Protein 2PTM (pdb70)

Secondary structure (DSSP, 8-state):
-HHHHHHHHHHHHHHHHHHHTT--HHHHHHHHHHHHHHHTT----SHHHHHHS-HHHHHHHHHHHTHHHHHH-GGGTT--HHHHHHHHHH-EEEEE-TT-EEE-TTS--SEEEEEEE--EEEE-TTS-EEEEE-TT-EES-HHHHHSS--SSEEEESS-EEEEEEEHHHHHHHHHH-HHHHHHHHHHHHT--

B-factor: mean 41.31, std 16.31, range [11.62, 99.94]

Foldseek 3Di:
DVQLVVLVVVVVVLVVVCVVVVPDPVVSVVVVVVSCVPAVRGHDPCVVVLVVDDPVVLLVVLCVVCVQLLVLACLNVPPDPVLVSLVSSQWDKDKDAAFDWPFDWPAQDFKKKRWQAFKKFWAAPVGDTPDMDGRNHIDPCLCLLVVGTHGTIITTHGITIIIIHTSVSVVVSCVVPVVSVVVVVVVSVVVD

Structure (mmCIF, N/CA/C/O backbone):
data_2PTM
#
_entry.id   2PTM
#
_cell.length_a   92.354
_cell.length_b   92.354
_cell.length_c   63.646
_cell.angle_alpha   90.00
_cell.angle_beta   90.00
_cell.angle_gamma   90.00
#
_symmetry.space_group_name_H-M   'P 4 21 2'
#
loop_
_entity.id
_entity.type
_entity.pdbx_description
1 polymer 'Hyperpolarization-activated (Ih) channel'
2 non-polymer 'COBALT HEXAMMINE(III)'
3 non-polymer "ADENOSINE-3',5'-CYCLIC-MONOPHOSPHATE"
4 water water
#
loop_
_atom_site.group_PDB
_atom_site.id
_atom_site.type_symbol
_atom_site.label_atom_id
_atom_site.label_alt_id
_atom_site.label_comp_id
_atom_site.label_asym_id
_atom_site.label_entity_id
_atom_site.label_seq_id
_atom_site.pdbx_PDB_ins_code
_atom_site.Cartn_x
_atom_site.Cartn_y
_atom_site.Cartn_z
_atom_site.occupancy
_atom_site.B_iso_or_equiv
_atom_site.auth_seq_id
_atom_site.auth_comp_id
_atom_site.auth_asym_id
_atom_site.auth_atom_id
_atom_site.pdbx_PDB_model_num
ATOM 1 N N . ASP A 1 4 ? 9.122 31.156 -16.241 1.00 66.85 471 ASP A N 1
ATOM 2 C CA . ASP A 1 4 ? 9.127 32.332 -17.106 1.00 68.21 471 ASP A CA 1
ATOM 3 C C . ASP A 1 4 ? 8.587 33.566 -16.388 1.00 66.19 471 ASP A C 1
ATOM 4 O O . ASP A 1 4 ? 9.143 34.656 -16.511 1.00 68.33 471 ASP A O 1
ATOM 6 N N . SER A 1 5 ? 7.495 33.395 -15.649 1.00 62.72 472 SER A N 1
AT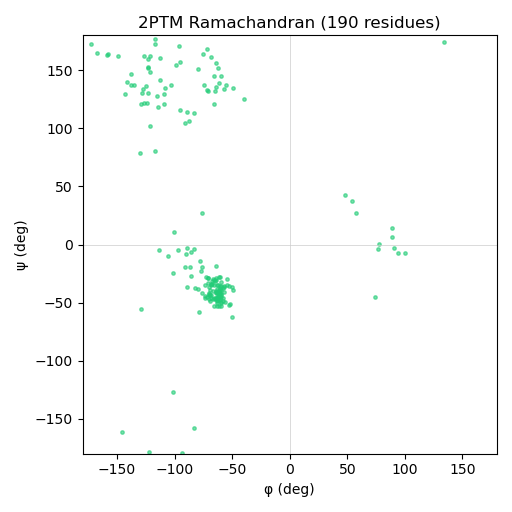OM 7 C CA . SER A 1 5 ? 6.935 34.484 -14.849 1.00 61.12 472 SER A CA 1
ATOM 8 C C . SER A 1 5 ? 7.861 34.837 -13.678 1.00 56.69 472 SER A C 1
ATOM 9 O O . SER A 1 5 ? 7.969 36.001 -13.275 1.00 52.92 472 SER A O 1
ATOM 11 N N . SER A 1 6 ? 8.525 33.822 -13.134 1.00 56.01 473 SER A N 1
ATOM 12 C CA . SER A 1 6 ? 9.475 34.025 -12.047 1.00 53.94 473 SER A CA 1
ATOM 13 C C . SER A 1 6 ? 10.737 34.721 -12.566 1.00 55.44 473 SER A C 1
ATOM 14 O O . SER A 1 6 ? 11.362 35.518 -11.859 1.00 54.90 473 SER A O 1
ATOM 17 N N . SER A 1 7 ? 11.098 34.423 -13.811 1.00 56.58 474 SER A N 1
ATOM 18 C CA . SER A 1 7 ? 12.264 35.029 -14.446 1.00 55.87 474 SER A CA 1
ATOM 19 C C . SER A 1 7 ? 12.038 36.507 -14.751 1.00 54.59 474 SER A C 1
ATOM 20 O O . SER A 1 7 ? 12.936 37.327 -14.561 1.00 50.53 474 SER A O 1
ATOM 23 N N . ARG A 1 8 ? 10.840 36.835 -15.234 1.00 55.58 475 ARG A N 1
ATOM 24 C CA . ARG A 1 8 ? 10.485 38.216 -15.543 1.00 56.29 475 ARG A CA 1
ATOM 25 C C . ARG A 1 8 ? 10.482 39.057 -14.272 1.00 59.25 475 ARG A C 1
ATOM 26 O O . ARG A 1 8 ? 10.925 40.203 -14.269 1.00 58.42 475 ARG A O 1
ATOM 28 N N . GLN A 1 9 ? 9.982 38.469 -13.191 1.00 61.70 476 GLN A N 1
ATOM 29 C CA . GLN A 1 9 ? 9.930 39.139 -11.903 1.00 62.53 476 GLN A CA 1
ATOM 30 C C . GLN A 1 9 ? 11.334 39.573 -11.487 1.00 60.09 476 GLN A C 1
ATOM 31 O O . GLN A 1 9 ? 11.524 40.677 -10.973 1.00 62.69 476 GLN A O 1
ATOM 37 N N . TYR A 1 10 ? 12.310 38.699 -11.729 1.00 52.95 477 TYR A N 1
ATOM 38 C CA . TYR A 1 10 ? 13.702 38.927 -11.315 1.00 48.55 477 TYR A CA 1
ATOM 39 C C . TYR A 1 10 ? 14.411 39.982 -12.161 1.00 48.17 477 TYR A C 1
ATOM 40 O O . TYR A 1 10 ? 15.130 40.829 -11.630 1.00 47.53 477 TYR A O 1
ATOM 49 N N . ARG A 1 11 ? 14.228 39.908 -13.478 1.00 47.94 478 ARG A N 1
ATOM 50 C CA . ARG A 1 11 ? 14.820 40.883 -14.383 1.00 51.23 478 ARG A CA 1
ATOM 51 C C . ARG A 1 11 ? 14.220 42.249 -14.085 1.00 56.28 478 ARG A C 1
ATOM 52 O O . ARG A 1 11 ? 14.921 43.262 -14.068 1.00 53.99 478 ARG A O 1
ATOM 54 N N . GLU A 1 12 ? 12.911 42.255 -13.855 1.00 62.48 479 GLU A N 1
ATOM 55 C CA . GLU A 1 12 ? 12.186 43.443 -13.429 1.00 67.79 479 GLU A CA 1
ATOM 56 C C . GLU A 1 12 ? 12.903 44.063 -12.237 1.00 65.27 479 GLU A C 1
ATOM 57 O O . GLU A 1 12 ? 13.384 45.195 -12.295 1.00 66.01 479 GLU A O 1
ATOM 63 N N . LYS A 1 13 ? 12.966 43.293 -11.158 1.00 61.09 480 LYS A N 1
ATOM 64 C CA . LYS A 1 13 ? 13.595 43.713 -9.912 1.00 58.39 480 LYS A CA 1
ATOM 65 C C . LYS A 1 13 ? 15.013 44.245 -10.109 1.00 55.19 480 LYS A C 1
ATOM 66 O O . LYS A 1 13 ? 15.347 45.332 -9.638 1.00 55.81 480 LYS A O 1
ATOM 72 N N . LEU A 1 14 ? 15.849 43.475 -10.795 1.00 50.67 481 LEU A N 1
ATOM 73 C CA . LEU A 1 14 ? 17.259 43.826 -10.924 1.00 51.84 481 LEU A CA 1
ATOM 74 C C . LEU A 1 14 ? 17.463 45.146 -11.659 1.00 51.97 481 LEU A C 1
ATOM 75 O O . LEU A 1 14 ? 18.380 45.900 -11.347 1.00 50.36 481 LEU A O 1
ATOM 80 N N . LYS A 1 15 ? 16.609 45.421 -12.639 1.00 52.65 482 LYS A N 1
ATOM 81 C CA . LYS A 1 15 ? 16.690 46.675 -13.381 1.00 51.78 482 LYS A CA 1
ATOM 82 C C . LYS A 1 15 ? 16.514 47.880 -12.454 1.00 50.59 482 LYS A C 1
ATOM 83 O O . LYS A 1 15 ? 17.310 48.816 -12.472 1.00 47.75 482 LYS A O 1
ATOM 85 N N . GLN A 1 16 ? 15.479 47.843 -11.627 1.00 51.38 483 GLN A N 1
ATOM 86 C CA . GLN A 1 16 ? 15.204 48.958 -10.738 1.00 55.81 483 GLN A CA 1
ATOM 87 C C . GLN A 1 16 ? 16.226 49.071 -9.608 1.00 50.71 483 GLN A C 1
ATOM 88 O O . GLN A 1 16 ? 16.481 50.164 -9.109 1.00 49.16 483 GLN A O 1
ATOM 94 N N . VAL A 1 17 ? 16.814 47.944 -9.211 1.00 48.84 484 VAL A N 1
ATOM 95 C CA . VAL A 1 17 ? 17.867 47.953 -8.197 1.00 46.03 484 VAL A CA 1
ATOM 96 C C . VAL A 1 17 ? 19.091 48.717 -8.694 1.00 46.34 484 VAL A C 1
ATOM 97 O O . VAL A 1 17 ? 19.645 49.549 -7.983 1.00 47.50 484 VAL A O 1
ATOM 101 N N . GLU A 1 18 ? 19.502 48.448 -9.926 1.00 43.09 485 GLU A N 1
ATOM 102 C CA . GLU A 1 18 ? 20.665 49.120 -10.486 1.00 47.86 485 GLU A CA 1
ATOM 103 C C . GLU A 1 18 ? 20.406 50.613 -10.665 1.00 49.29 485 GLU A C 1
ATOM 104 O O . GLU A 1 18 ? 21.324 51.421 -10.562 1.00 48.10 485 GLU A O 1
ATOM 110 N N . GLU A 1 19 ? 19.149 50.966 -10.921 1.00 50.94 486 GLU A N 1
ATOM 111 C CA . GLU A 1 19 ? 18.749 52.365 -11.050 1.00 52.77 486 GLU A CA 1
ATOM 112 C C . GLU A 1 19 ? 18.839 53.092 -9.718 1.00 54.84 486 GLU A C 1
ATOM 113 O O . GLU A 1 19 ? 19.303 54.232 -9.649 1.00 55.29 486 GLU A O 1
ATOM 119 N N . TYR A 1 20 ? 18.378 52.431 -8.662 1.00 51.15 487 TYR A N 1
ATOM 120 C CA . TYR A 1 20 ? 18.438 53.016 -7.330 1.00 50.79 487 TYR A CA 1
ATOM 121 C C . TYR A 1 20 ? 19.887 53.237 -6.910 1.00 49.98 487 TYR A C 1
ATOM 122 O O . TYR A 1 20 ? 20.244 54.311 -6.428 1.00 50.47 487 TYR A O 1
ATOM 131 N N . MET A 1 21 ? 20.716 52.215 -7.100 1.00 46.86 488 MET A N 1
ATOM 132 C CA . MET A 1 21 ? 22.125 52.294 -6.731 1.00 47.21 488 MET A CA 1
ATOM 133 C C . MET A 1 21 ? 22.850 53.405 -7.486 1.00 52.35 488 MET A C 1
ATOM 134 O O . MET A 1 21 ? 23.832 53.964 -6.992 1.00 52.71 488 MET A O 1
ATOM 139 N N . GLN A 1 22 ? 22.354 53.719 -8.681 1.00 54.45 489 GLN A N 1
ATOM 140 C CA . GLN A 1 22 ? 22.882 54.824 -9.474 1.00 59.40 489 GLN A CA 1
ATOM 141 C C . GLN A 1 22 ? 22.505 56.176 -8.874 1.00 61.63 489 GLN A C 1
ATOM 142 O O . GLN A 1 22 ? 23.348 57.061 -8.768 1.00 63.91 489 GLN A O 1
ATOM 148 N N . TYR A 1 23 ? 21.243 56.335 -8.484 1.00 61.38 490 TYR A N 1
ATOM 149 C CA . TYR A 1 23 ? 20.780 57.588 -7.886 1.00 62.34 490 TYR A CA 1
ATOM 150 C C . TYR A 1 23 ? 21.469 57.855 -6.553 1.00 60.24 490 TYR A C 1
ATOM 151 O O . TYR A 1 23 ? 21.686 59.004 -6.171 1.00 60.54 490 TYR A O 1
ATOM 153 N N . ARG A 1 24 ? 21.808 56.781 -5.849 1.00 54.48 491 ARG A N 1
ATOM 154 C CA . ARG A 1 24 ? 22.464 56.884 -4.555 1.00 56.13 491 ARG A CA 1
ATOM 155 C C . ARG A 1 24 ? 23.978 56.929 -4.694 1.00 56.12 491 ARG A C 1
ATOM 156 O O . ARG A 1 24 ? 24.697 57.062 -3.702 1.00 56.38 491 ARG A O 1
ATOM 164 N N . LYS A 1 25 ? 24.452 56.809 -5.929 1.00 55.62 492 LYS A N 1
ATOM 165 C CA . LYS A 1 25 ? 25.882 56.821 -6.218 1.00 55.33 492 LYS A CA 1
ATOM 166 C C . LYS A 1 25 ? 26.651 55.885 -5.291 1.00 52.03 492 LYS A C 1
ATOM 167 O O . LYS A 1 25 ? 27.722 56.230 -4.792 1.00 51.92 492 LYS A O 1
ATOM 173 N N . LEU A 1 26 ? 26.101 54.698 -5.063 1.00 50.60 493 LEU A N 1
ATOM 174 C CA . LEU A 1 26 ? 26.751 53.727 -4.200 1.00 50.97 493 LEU A CA 1
ATOM 175 C C . LEU A 1 26 ? 28.122 53.386 -4.765 1.00 52.55 493 LEU A C 1
ATOM 176 O O . LEU A 1 26 ? 28.305 53.356 -5.980 1.00 54.09 493 LEU A O 1
ATOM 181 N N . PRO A 1 27 ? 29.099 53.142 -3.884 1.00 51.53 494 PRO A N 1
ATOM 182 C CA . PRO A 1 27 ? 30.431 52.738 -4.343 1.00 51.19 494 PRO A CA 1
ATOM 183 C C . PRO A 1 27 ? 30.346 51.408 -5.086 1.00 52.89 494 PRO A C 1
ATOM 184 O O . PRO A 1 27 ? 29.451 50.618 -4.792 1.00 52.83 494 PRO A O 1
ATOM 188 N N . SER A 1 28 ? 31.252 51.163 -6.029 1.00 53.26 495 SER A N 1
ATOM 189 C CA . SER A 1 28 ? 31.189 49.938 -6.826 1.00 55.37 495 SER A CA 1
ATOM 190 C C . SER A 1 28 ? 31.236 48.669 -5.974 1.00 51.15 495 SER A C 1
ATOM 191 O O . SER A 1 28 ? 30.553 47.697 -6.276 1.00 50.96 495 SER A O 1
ATOM 194 N N . HIS A 1 29 ? 32.033 48.681 -4.910 1.00 48.56 496 HIS A N 1
ATOM 195 C CA . HIS A 1 29 ? 32.154 47.514 -4.039 1.00 49.46 496 HIS A CA 1
ATOM 196 C C . HIS A 1 29 ? 30.810 47.122 -3.432 1.00 46.27 496 HIS A C 1
ATOM 197 O O . HIS A 1 29 ? 30.516 45.941 -3.242 1.00 46.53 496 HIS A O 1
ATOM 204 N N . LEU A 1 30 ? 29.997 48.126 -3.128 1.00 43.38 497 LEU A N 1
ATOM 205 C CA . LEU A 1 30 ? 28.702 47.910 -2.494 1.00 41.01 497 LEU A CA 1
ATOM 206 C C . LEU A 1 30 ? 27.638 47.542 -3.522 1.00 39.28 497 LEU A C 1
ATOM 207 O O . LEU A 1 30 ? 26.764 46.723 -3.247 1.00 36.96 497 LEU A O 1
ATOM 212 N N . ARG A 1 31 ? 27.711 48.155 -4.703 1.00 36.68 498 ARG A N 1
ATOM 213 C CA . ARG A 1 31 ? 26.821 47.795 -5.796 1.00 34.90 498 ARG A CA 1
ATOM 214 C C . ARG A 1 31 ? 27.030 46.332 -6.120 1.00 33.64 498 ARG A C 1
ATOM 215 O O . ARG A 1 31 ? 26.077 45.586 -6.305 1.00 33.29 498 ARG A O 1
ATOM 223 N N . ASN A 1 32 ? 28.292 45.927 -6.189 1.00 32.53 499 ASN A N 1
ATOM 224 C CA . ASN A 1 32 ? 28.621 44.539 -6.488 1.00 35.36 499 ASN A CA 1
ATOM 225 C C . ASN A 1 32 ? 28.186 43.574 -5.395 1.00 31.77 499 ASN A C 1
ATOM 226 O O . ASN A 1 32 ? 27.782 42.453 -5.686 1.00 29.59 499 ASN A O 1
ATOM 231 N N . LYS A 1 33 ? 28.253 44.016 -4.141 1.00 32.57 500 LYS A N 1
ATOM 232 C CA . LYS A 1 33 ? 27.789 43.192 -3.028 1.00 30.04 500 LYS A CA 1
ATOM 233 C C . LYS A 1 33 ? 26.296 42.917 -3.166 1.00 29.75 500 LYS A C 1
ATOM 234 O O . LYS A 1 33 ? 25.830 41.786 -2.981 1.00 27.50 500 LYS A O 1
ATOM 240 N N . ILE A 1 34 ? 25.553 43.962 -3.503 1.00 26.79 501 ILE A N 1
ATOM 241 C CA . ILE A 1 34 ? 24.108 43.857 -3.665 1.00 25.68 501 ILE A CA 1
ATOM 242 C C . ILE A 1 34 ? 23.731 42.976 -4.855 1.00 25.03 501 ILE A C 1
ATOM 243 O O . ILE A 1 34 ? 22.887 42.095 -4.732 1.00 27.63 501 ILE A O 1
ATOM 248 N N . LEU A 1 35 ? 24.367 43.194 -6.001 1.00 24.26 502 LEU A N 1
ATOM 249 C CA . LEU A 1 35 ? 24.094 42.351 -7.173 1.00 23.06 502 LEU A CA 1
ATOM 250 C C . LEU A 1 35 ? 24.450 40.889 -6.906 1.00 24.49 502 LEU A C 1
ATOM 251 O O . LEU A 1 35 ? 23.699 39.989 -7.280 1.00 23.62 502 LEU A O 1
ATOM 256 N N . ASP A 1 36 ? 25.589 40.650 -6.255 1.00 24.37 503 ASP A N 1
ATOM 257 C CA . ASP A 1 36 ? 25.977 39.285 -5.868 1.00 25.54 503 ASP A CA 1
ATOM 258 C C . ASP A 1 36 ? 24.948 38.637 -4.942 1.00 23.83 503 ASP A C 1
ATOM 259 O O . ASP A 1 36 ? 24.681 37.423 -5.016 1.00 23.09 503 ASP A O 1
ATOM 264 N N . TYR A 1 37 ? 24.402 39.435 -4.034 1.00 20.64 504 TYR A N 1
ATOM 265 C CA . TYR A 1 37 ? 23.368 38.936 -3.124 1.00 19.41 504 TYR A CA 1
ATOM 266 C C . TYR A 1 37 ? 22.113 38.502 -3.892 1.00 22.00 504 TYR A C 1
ATOM 267 O O . TYR A 1 37 ? 21.594 37.407 -3.672 1.00 22.36 504 TYR A O 1
ATOM 276 N N . TYR A 1 38 ? 21.625 39.344 -4.799 1.00 23.64 505 TYR A N 1
ATOM 277 C CA . TYR A 1 38 ? 20.418 38.983 -5.549 1.00 24.52 505 TYR A CA 1
ATOM 278 C C . TYR A 1 38 ? 20.655 37.737 -6.378 1.00 23.72 505 TYR A C 1
ATOM 279 O O . TYR A 1 38 ? 19.792 36.868 -6.463 1.00 25.41 505 TYR A O 1
ATOM 288 N N . GLU A 1 39 ? 21.825 37.655 -7.001 1.00 23.77 506 GLU A N 1
ATOM 289 C CA . GLU A 1 39 ? 22.139 36.500 -7.826 1.00 20.92 506 GLU A CA 1
ATOM 290 C C . GLU A 1 39 ? 22.205 35.249 -6.963 1.00 23.97 506 GLU A C 1
ATOM 291 O O . GLU A 1 39 ? 21.653 34.208 -7.318 1.00 28.38 506 GLU A O 1
ATOM 297 N N . TYR A 1 40 ? 22.885 35.349 -5.826 1.00 24.79 507 TYR A N 1
ATOM 298 C CA . TYR A 1 40 ? 23.064 34.187 -4.953 1.00 24.70 507 TYR A CA 1
ATOM 299 C C . TYR A 1 40 ? 21.742 33.711 -4.374 1.00 25.57 507 TYR A C 1
ATOM 300 O O . TYR A 1 40 ? 21.448 32.509 -4.351 1.00 25.63 507 TYR A O 1
ATOM 309 N N . ARG A 1 41 ? 20.950 34.654 -3.884 1.00 23.20 508 ARG A N 1
ATOM 310 C CA . ARG A 1 41 ? 19.715 34.286 -3.207 1.00 24.62 508 ARG A CA 1
ATOM 311 C C . ARG A 1 41 ? 18.645 33.811 -4.172 1.00 27.86 508 ARG A C 1
ATOM 312 O O . ARG A 1 41 ? 18.005 32.788 -3.931 1.00 30.51 508 ARG A O 1
ATOM 320 N N . TYR A 1 42 ? 18.451 34.549 -5.262 1.00 24.73 509 TYR A N 1
ATOM 321 C CA . TYR A 1 42 ? 17.294 34.312 -6.129 1.00 33.57 509 TYR A CA 1
ATOM 322 C C . TYR A 1 42 ? 17.625 33.520 -7.391 1.00 39.05 509 TYR A C 1
ATOM 323 O O . TYR A 1 42 ? 16.751 32.864 -7.964 1.00 43.03 509 TYR A O 1
ATOM 332 N N . ARG A 1 43 ? 18.884 33.573 -7.815 1.00 38.20 510 ARG A N 1
ATOM 333 C CA . ARG A 1 43 ? 19.346 32.783 -8.957 1.00 42.03 510 ARG A CA 1
ATOM 334 C C . ARG A 1 43 ? 18.505 33.012 -10.210 1.00 39.79 510 ARG A C 1
ATOM 335 O O . ARG A 1 43 ? 18.243 32.076 -10.975 1.00 38.06 510 ARG A O 1
ATOM 343 N N . GLY A 1 44 ? 18.075 34.253 -10.413 1.00 37.15 511 GLY A N 1
ATOM 344 C CA . GLY A 1 44 ? 17.411 34.636 -11.647 1.00 38.37 511 GLY A CA 1
ATOM 345 C C . GLY A 1 44 ? 15.908 34.446 -11.648 1.00 41.57 511 GLY A C 1
ATOM 346 O O . GLY A 1 44 ? 15.250 34.636 -12.669 1.00 43.82 511 GLY A O 1
ATOM 347 N N . LYS A 1 45 ? 15.354 34.077 -10.502 1.00 42.62 512 LYS A N 1
ATOM 348 C CA . LYS A 1 45 ? 13.924 33.828 -10.412 1.00 46.92 512 LYS A CA 1
ATOM 349 C C . LYS A 1 45 ? 13.377 34.291 -9.075 1.00 50.67 512 LYS A C 1
ATOM 350 O O . LYS A 1 45 ? 13.915 33.952 -8.023 1.00 49.74 512 LYS A O 1
ATOM 356 N N . MET A 1 46 ? 12.311 35.079 -9.122 1.00 53.77 513 MET A N 1
ATOM 357 C CA . MET A 1 46 ? 11.644 35.508 -7.906 1.00 57.54 513 MET A CA 1
ATOM 358 C C . MET A 1 46 ? 10.186 35.085 -7.897 1.00 63.82 513 MET A C 1
ATOM 359 O O . MET A 1 46 ? 9.341 35.693 -8.554 1.00 64.41 513 MET A O 1
ATOM 364 N N . PHE A 1 47 ? 9.908 34.022 -7.155 1.00 67.92 514 PHE A N 1
ATOM 365 C CA . PHE A 1 47 ? 8.545 33.638 -6.852 1.00 72.39 514 PHE A CA 1
ATOM 366 C C . PHE A 1 47 ? 8.145 34.501 -5.661 1.00 81.10 514 PHE A C 1
ATOM 367 O O . PHE A 1 47 ? 8.748 35.551 -5.432 1.00 83.39 514 PHE A O 1
ATOM 375 N N . ASP A 1 48 ? 7.143 34.080 -4.899 1.00 87.44 515 ASP A N 1
ATOM 376 C CA . ASP A 1 48 ? 6.750 34.847 -3.717 1.00 92.14 515 ASP A CA 1
ATOM 377 C C . ASP A 1 48 ? 6.672 33.970 -2.471 1.00 90.39 515 ASP A C 1
ATOM 378 O O . ASP A 1 48 ? 7.315 34.255 -1.457 1.00 90.78 515 ASP A O 1
ATOM 383 N N . GLU A 1 49 ? 5.879 32.905 -2.567 1.00 87.02 516 GLU A N 1
ATOM 384 C CA . GLU A 1 49 ? 5.628 31.986 -1.457 1.00 82.35 516 GLU A CA 1
ATOM 385 C C . GLU A 1 49 ? 4.706 32.589 -0.398 1.00 75.70 516 GLU A C 1
ATOM 386 O O . GLU A 1 49 ? 3.785 31.925 0.075 1.00 73.03 516 GLU A O 1
ATOM 392 N N . ARG A 1 50 ? 4.956 33.843 -0.028 1.00 71.56 517 ARG A N 1
ATOM 393 C CA . ARG A 1 50 ? 4.109 34.537 0.939 1.00 66.53 517 ARG A CA 1
ATOM 394 C C . ARG A 1 50 ? 2.673 34.657 0.431 1.00 61.71 517 ARG A C 1
ATOM 395 O O . ARG A 1 50 ? 1.726 34.507 1.195 1.00 62.34 517 ARG A O 1
ATOM 397 N N . HIS A 1 51 ? 2.517 34.922 -0.862 1.00 59.08 518 HIS A N 1
ATOM 398 C CA . HIS A 1 51 ? 1.193 35.043 -1.459 1.00 58.64 518 HIS A CA 1
ATOM 399 C C . HIS A 1 51 ? 0.508 33.684 -1.496 1.00 57.37 518 HIS A C 1
ATOM 400 O O . HIS A 1 51 ? -0.650 33.543 -1.096 1.00 59.49 518 HIS A O 1
ATOM 402 N N . ILE A 1 52 ? 1.240 32.686 -1.979 1.00 52.90 519 ILE A N 1
ATOM 403 C CA . ILE A 1 52 ? 0.734 31.325 -2.069 1.00 50.15 519 ILE A CA 1
ATOM 404 C C . ILE A 1 52 ? 0.352 30.790 -0.691 1.00 46.33 519 ILE A C 1
ATOM 405 O O . ILE A 1 52 ? -0.765 30.322 -0.488 1.00 42.41 519 ILE A O 1
ATOM 410 N N . PHE A 1 53 ? 1.274 30.864 0.261 1.00 45.77 520 PHE A N 1
ATOM 411 C CA . PHE A 1 53 ? 0.962 30.433 1.622 1.00 47.34 520 PHE A CA 1
ATOM 412 C C . PHE A 1 53 ? -0.357 31.039 2.128 1.00 43.29 520 PHE A C 1
ATOM 413 O O . PHE A 1 53 ? -1.142 30.361 2.780 1.00 44.08 520 PHE A O 1
ATOM 421 N N . ARG A 1 54 ? -0.611 32.302 1.808 1.00 44.00 521 ARG A N 1
ATOM 422 C CA . ARG A 1 54 ? -1.806 32.980 2.320 1.00 47.66 521 ARG A CA 1
ATOM 423 C C . ARG A 1 54 ? -3.095 32.569 1.603 1.00 44.06 521 ARG A C 1
ATOM 424 O O . ARG A 1 54 ? -4.187 32.763 2.130 1.00 42.47 521 ARG A O 1
ATOM 432 N N . GLU A 1 55 ? -2.961 31.998 0.407 1.00 44.18 522 GLU A N 1
ATOM 433 C CA . GLU A 1 55 ? -4.109 31.549 -0.392 1.00 47.05 522 GLU A CA 1
ATOM 434 C C . GLU A 1 55 ? -4.568 30.134 -0.029 1.00 44.85 522 GLU A C 1
ATOM 435 O O . GLU A 1 55 ? -5.600 29.648 -0.529 1.00 45.03 522 GLU A O 1
ATOM 441 N N . VAL A 1 56 ? -3.800 29.471 0.832 1.00 39.03 523 VAL A N 1
ATOM 442 C CA . VAL A 1 56 ? -4.029 28.061 1.112 1.00 33.44 523 VAL A CA 1
ATOM 443 C C . VAL A 1 56 ? -4.401 27.817 2.574 1.00 28.45 523 VAL A C 1
ATOM 444 O O . VAL A 1 56 ? -4.441 28.739 3.388 1.00 28.48 523 VAL A O 1
ATOM 448 N N . SER A 1 57 ? -4.686 26.565 2.893 1.00 24.79 524 SER A N 1
ATOM 449 C CA . SER A 1 57 ? -5.089 26.190 4.237 1.00 25.74 524 SER A CA 1
ATOM 450 C C . SER A 1 57 ? -3.883 26.176 5.156 1.00 25.88 524 SER A C 1
ATOM 451 O O . SER A 1 57 ? -2.735 26.135 4.691 1.00 24.79 524 SER A O 1
ATOM 454 N N . GLU A 1 58 ? -4.142 26.171 6.460 1.00 23.12 525 GLU A N 1
ATOM 455 C CA . GLU A 1 58 ? -3.075 26.028 7.442 1.00 22.89 525 GLU A CA 1
ATOM 456 C C . GLU A 1 58 ? -2.359 24.694 7.247 1.00 23.11 525 GLU A C 1
ATOM 457 O O . GLU A 1 58 ? -1.145 24.613 7.413 1.00 25.02 525 GLU A O 1
ATOM 463 N N . SER A 1 59 ? -3.104 23.655 6.876 1.00 21.92 526 SER A N 1
ATOM 464 C CA . SER A 1 59 ? -2.506 22.341 6.606 1.00 24.69 526 SER A CA 1
ATOM 465 C C . SER A 1 59 ? -1.518 22.358 5.438 1.00 26.19 526 SER A C 1
ATOM 466 O O . SER A 1 59 ? -0.414 21.796 5.523 1.00 25.67 526 SER A O 1
ATOM 469 N N . ILE A 1 60 ? -1.912 22.986 4.336 1.00 24.24 527 ILE A N 1
ATOM 470 C CA . ILE A 1 60 ? -0.990 23.118 3.213 1.00 25.07 527 ILE A CA 1
ATOM 471 C C . ILE A 1 60 ? 0.250 23.907 3.645 1.00 27.34 527 ILE A C 1
ATOM 472 O O . ILE A 1 60 ? 1.379 23.537 3.308 1.00 28.84 527 ILE A O 1
ATOM 477 N N . ARG A 1 61 ? 0.052 24.974 4.417 1.00 25.99 528 ARG A N 1
ATOM 478 C CA . ARG A 1 61 ? 1.191 25.769 4.890 1.00 27.43 528 ARG A CA 1
ATOM 479 C C . ARG A 1 61 ? 2.143 24.942 5.740 1.00 30.22 528 ARG A C 1
ATOM 480 O O . ARG A 1 61 ? 3.360 25.102 5.654 1.00 29.85 528 ARG A O 1
ATOM 488 N N . GLN A 1 62 ? 1.592 24.067 6.575 1.00 29.38 529 GLN A N 1
ATOM 489 C CA . GLN A 1 62 ? 2.433 23.216 7.416 1.00 29.79 529 GLN A CA 1
ATOM 490 C C . GLN A 1 62 ? 3.153 22.186 6.564 1.00 30.96 529 GLN A C 1
ATOM 491 O O . GLN A 1 62 ? 4.345 21.932 6.757 1.00 33.88 529 GLN A O 1
ATOM 497 N N . ASP A 1 63 ? 2.427 21.592 5.621 1.00 29.68 530 ASP A N 1
ATOM 498 C CA . ASP A 1 63 ? 3.017 20.592 4.734 1.00 33.07 530 ASP A CA 1
ATOM 499 C C . ASP A 1 63 ? 4.152 21.194 3.920 1.00 35.26 530 ASP A C 1
ATOM 500 O O . ASP A 1 63 ? 5.223 20.597 3.787 1.00 37.85 530 ASP A O 1
ATOM 505 N N . VAL A 1 64 ? 3.926 22.383 3.378 1.00 32.58 531 VAL A N 1
ATOM 506 C CA . VAL A 1 64 ? 4.954 23.017 2.561 1.00 35.79 531 VAL A CA 1
ATOM 507 C C . VAL A 1 64 ? 6.152 23.445 3.407 1.00 36.27 531 VAL A C 1
ATOM 508 O O . VAL A 1 64 ? 7.298 23.224 3.022 1.00 38.41 531 VAL A O 1
ATOM 512 N N . ALA A 1 65 ? 5.901 24.035 4.572 1.00 34.02 532 ALA A N 1
ATOM 513 C CA . ALA A 1 65 ? 7.015 24.454 5.422 1.00 33.16 532 ALA A CA 1
ATOM 514 C C . ALA A 1 65 ? 7.822 23.243 5.901 1.00 35.53 532 ALA A C 1
ATOM 515 O O . ALA A 1 65 ? 9.057 23.278 5.947 1.00 37.36 532 ALA A O 1
ATOM 517 N N . ASN A 1 66 ? 7.125 22.168 6.253 1.00 34.26 533 ASN A N 1
ATOM 518 C CA . ASN A 1 66 ? 7.802 20.950 6.680 1.00 34.94 533 ASN A CA 1
ATOM 519 C C . ASN A 1 66 ? 8.678 20.383 5.577 1.00 34.87 533 ASN A C 1
ATOM 520 O O . ASN A 1 66 ? 9.788 19.920 5.838 1.00 35.94 533 ASN A O 1
ATOM 525 N N . TYR A 1 67 ? 8.184 20.411 4.343 1.00 34.29 534 TYR A N 1
ATOM 526 C CA . TYR A 1 67 ? 8.982 19.872 3.240 1.00 37.79 534 TYR A CA 1
ATOM 527 C C . TYR A 1 67 ? 10.197 20.741 2.924 1.00 42.38 534 TYR A C 1
ATOM 528 O O . TYR A 1 67 ? 11.313 20.236 2.751 1.00 42.91 534 TYR A O 1
ATOM 537 N N . ASN A 1 68 ? 9.984 22.047 2.834 1.00 44.85 535 ASN A N 1
ATOM 538 C CA . ASN A 1 68 ? 11.077 22.956 2.520 1.00 47.31 535 ASN A CA 1
ATOM 539 C C . ASN A 1 68 ? 12.153 22.969 3.604 1.00 46.89 535 ASN A C 1
ATOM 540 O O . ASN A 1 68 ? 13.328 23.210 3.319 1.00 46.17 535 ASN A O 1
ATOM 545 N N . CYS A 1 69 ? 11.748 22.692 4.842 1.00 46.34 536 CYS A N 1
ATOM 546 C CA . CYS A 1 69 ? 12.679 22.688 5.973 1.00 46.90 536 CYS A CA 1
ATOM 547 C C . CYS A 1 69 ? 13.135 21.283 6.388 1.00 43.38 536 CYS A C 1
ATOM 548 O O . CYS A 1 69 ? 13.761 21.119 7.429 1.00 41.78 536 CYS A O 1
ATOM 551 N N . ARG A 1 70 ? 12.825 20.277 5.575 1.00 45.46 537 ARG A N 1
ATOM 552 C CA . ARG A 1 70 ? 13.137 18.886 5.907 1.00 47.50 537 ARG A CA 1
ATOM 553 C C . ARG A 1 70 ? 14.627 18.647 6.200 1.00 45.92 537 ARG A C 1
ATOM 554 O O . ARG A 1 70 ? 14.973 18.044 7.221 1.00 44.73 537 ARG A O 1
ATOM 562 N N . ASP A 1 71 ? 15.500 19.123 5.312 1.00 43.64 538 ASP A N 1
ATOM 563 C CA . ASP A 1 71 ? 16.944 18.965 5.486 1.00 43.04 538 ASP A CA 1
ATOM 564 C C . ASP A 1 71 ? 17.452 19.692 6.729 1.00 39.97 538 ASP A C 1
ATOM 565 O O . ASP A 1 71 ? 18.303 19.174 7.453 1.00 41.27 538 ASP A O 1
ATOM 567 N N . LEU A 1 72 ? 16.948 20.899 6.970 1.00 38.05 539 LEU A N 1
ATOM 568 C CA . LEU A 1 72 ? 17.361 21.640 8.160 1.00 33.99 539 LEU A CA 1
ATOM 569 C C . LEU A 1 72 ? 16.968 20.862 9.401 1.00 33.22 539 LEU A C 1
ATOM 570 O O . LEU A 1 72 ? 17.786 20.675 10.300 1.00 35.25 539 LEU A O 1
ATOM 575 N N . VAL A 1 73 ? 15.719 20.399 9.445 1.00 29.85 540 VAL A N 1
ATOM 576 C CA . VAL A 1 73 ? 15.230 19.688 10.619 1.00 30.42 540 VAL A CA 1
ATOM 577 C C . VAL A 1 73 ? 16.059 18.435 10.884 1.00 33.88 540 VAL A C 1
ATOM 578 O O . VAL A 1 73 ? 16.409 18.156 12.024 1.00 35.87 540 VAL A O 1
ATOM 582 N N . ALA A 1 74 ? 16.390 17.703 9.822 1.00 38.02 541 ALA A N 1
ATOM 583 C CA . ALA A 1 74 ? 17.213 16.503 9.940 1.00 39.01 541 ALA A CA 1
ATOM 584 C C . ALA A 1 74 ? 18.621 16.815 10.445 1.00 38.06 541 ALA A C 1
ATOM 585 O O . ALA A 1 74 ? 19.237 15.987 11.113 1.00 40.93 541 ALA A O 1
ATOM 587 N N . SER A 1 75 ? 19.124 18.007 10.128 1.00 33.29 542 SER A N 1
ATOM 588 C CA . SER A 1 75 ? 20.498 18.386 10.476 1.00 33.78 542 SER A CA 1
ATOM 589 C C . SER A 1 75 ? 20.642 18.980 11.874 1.00 34.45 542 SER A C 1
ATOM 590 O O . SER A 1 75 ? 21.749 19.026 12.422 1.00 31.93 542 SER A O 1
ATOM 593 N N . VAL A 1 76 ? 19.534 19.449 12.444 1.00 36.49 543 VAL A N 1
ATOM 594 C CA . VAL A 1 76 ? 19.556 20.035 13.779 1.00 37.70 543 VAL A CA 1
ATOM 595 C C . VAL A 1 76 ? 19.288 18.996 14.873 1.00 38.87 543 VAL A C 1
ATOM 596 O O . VAL A 1 76 ? 18.148 18.573 15.073 1.00 37.47 543 VAL A O 1
ATOM 600 N N . PRO A 1 77 ? 20.344 18.591 15.596 1.00 39.24 544 PRO A N 1
ATOM 601 C CA . PRO A 1 77 ? 20.192 17.591 16.659 1.00 44.69 544 PRO A CA 1
ATOM 602 C C . PRO A 1 77 ? 19.128 18.013 17.667 1.00 47.75 544 PRO A C 1
ATOM 603 O O . PRO A 1 77 ? 18.476 17.155 18.250 1.00 47.63 544 PRO A O 1
ATOM 607 N N . PHE A 1 78 ? 18.953 19.323 17.839 1.00 51.36 545 PHE A N 1
ATOM 608 C CA . PHE A 1 78 ? 17.942 19.882 18.732 1.00 55.69 545 PHE A CA 1
ATOM 609 C C . PHE A 1 78 ? 16.556 19.278 18.479 1.00 59.29 545 PHE A C 1
ATOM 610 O O . PHE A 1 78 ? 15.789 19.051 19.418 1.00 63.04 545 PHE A O 1
ATOM 618 N N . PHE A 1 79 ? 16.248 19.001 17.213 1.00 55.02 546 PHE A N 1
ATOM 619 C CA . PHE A 1 79 ? 14.926 18.496 16.836 1.00 52.65 546 PHE A CA 1
ATOM 620 C C . PHE A 1 79 ? 14.766 16.988 17.000 1.00 57.16 546 PHE A C 1
ATOM 621 O O . PHE A 1 79 ? 13.677 16.456 16.781 1.00 60.26 546 PHE A O 1
ATOM 629 N N . VAL A 1 80 ? 15.843 16.302 17.373 1.00 59.16 547 VAL A N 1
ATOM 630 C CA . VAL A 1 80 ? 15.806 14.850 17.522 1.00 60.67 547 VAL A CA 1
ATOM 631 C C . VAL A 1 80 ? 14.893 14.430 18.670 1.00 60.94 547 VAL A C 1
ATOM 632 O O . VAL A 1 80 ? 15.103 14.823 19.818 1.00 58.81 547 VAL A O 1
ATOM 634 N N . GLY A 1 81 ? 13.876 13.635 18.349 1.00 62.72 548 GLY A N 1
ATOM 635 C CA . GLY A 1 81 ? 12.945 13.137 19.345 1.00 62.78 548 GLY A CA 1
ATOM 636 C C . GLY A 1 81 ? 11.913 14.159 19.785 1.00 61.09 548 GLY A C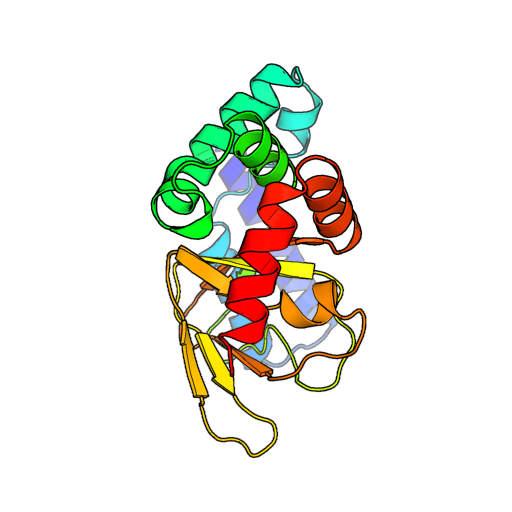 1
ATOM 637 O O . GLY A 1 81 ? 11.073 13.871 20.639 1.00 61.67 548 GLY A O 1
ATOM 638 N N . ALA A 1 82 ? 11.979 15.355 19.203 1.00 56.10 549 ALA A N 1
ATOM 639 C CA . ALA A 1 82 ? 11.047 16.426 19.532 1.00 51.03 549 ALA A CA 1
ATOM 640 C C . ALA A 1 82 ? 9.625 16.051 19.139 1.00 51.64 549 ALA A C 1
ATOM 641 O O . ALA A 1 82 ? 9.414 15.217 18.260 1.00 51.70 549 ALA A O 1
ATOM 643 N N . ASP A 1 83 ? 8.653 16.678 19.792 1.00 50.75 550 ASP A N 1
ATOM 644 C CA . ASP A 1 83 ? 7.244 16.489 19.455 1.00 48.77 550 ASP A CA 1
ATOM 645 C C . ASP A 1 83 ? 6.999 17.019 18.044 1.00 47.84 550 ASP A C 1
ATOM 646 O O . ASP A 1 83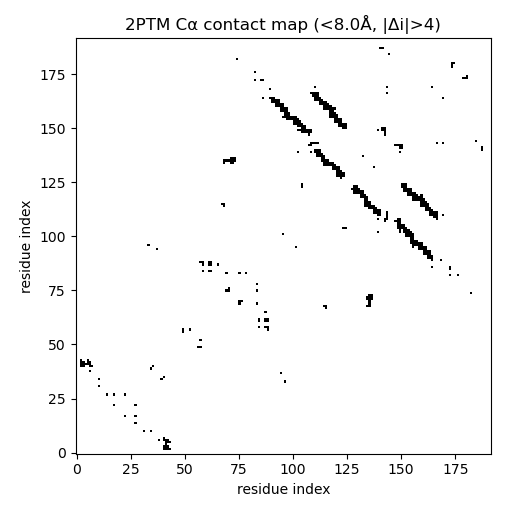 ? 7.439 18.122 17.716 1.00 46.66 550 ASP A O 1
ATOM 651 N N . SER A 1 84 ? 6.319 16.228 17.211 1.00 47.54 551 SER A N 1
ATOM 652 C CA . SER A 1 84 ? 5.993 16.624 15.835 1.00 47.26 551 SER A CA 1
ATOM 653 C C . SER A 1 84 ? 5.297 17.980 15.764 1.00 42.96 551 SER A C 1
ATOM 654 O O . SER A 1 84 ? 5.511 18.751 14.821 1.00 41.44 551 SER A O 1
ATOM 657 N N . ASN A 1 85 ? 4.460 18.262 16.758 1.00 39.02 552 ASN A N 1
ATOM 658 C CA . ASN A 1 85 ? 3.753 19.537 16.825 1.00 37.33 552 ASN A CA 1
ATOM 659 C C . ASN A 1 85 ? 4.706 20.693 17.103 1.00 36.51 552 ASN A C 1
ATOM 660 O O . ASN A 1 85 ? 4.487 21.807 16.624 1.00 34.66 552 ASN A O 1
ATOM 665 N N . PHE A 1 86 ? 5.747 20.431 17.895 1.00 37.33 553 PHE A N 1
ATOM 666 C CA . PHE A 1 86 ? 6.809 21.419 18.124 1.00 37.40 553 PHE A CA 1
ATOM 667 C C . PHE A 1 86 ? 7.538 21.744 16.824 1.00 37.68 553 PHE A C 1
ATOM 668 O O . PHE A 1 86 ? 7.666 22.913 16.452 1.00 37.98 553 PHE A O 1
ATOM 676 N N . VAL A 1 87 ? 8.014 20.713 16.132 1.00 37.13 554 VAL A N 1
ATOM 677 C CA . VAL A 1 87 ? 8.725 20.927 14.876 1.00 36.42 554 VAL A CA 1
ATOM 678 C C . VAL A 1 87 ? 7.837 21.684 13.874 1.00 33.97 554 VAL A C 1
ATOM 679 O O . VAL A 1 87 ? 8.273 22.641 13.239 1.00 32.32 554 VAL A O 1
ATOM 683 N N . THR A 1 88 ? 6.583 21.268 13.745 1.00 31.48 555 THR A N 1
ATOM 684 C CA . THR A 1 88 ? 5.686 21.946 12.816 1.00 31.55 555 THR A CA 1
ATOM 685 C C . THR A 1 88 ? 5.500 23.430 13.161 1.00 32.10 555 THR A C 1
ATOM 686 O O . THR A 1 88 ? 5.526 24.298 12.281 1.00 32.95 555 THR A O 1
ATOM 690 N N . ARG A 1 89 ? 5.329 23.723 14.443 1.00 30.42 556 ARG A N 1
ATOM 691 C CA . ARG A 1 89 ? 5.146 25.102 14.880 1.00 34.09 556 ARG A CA 1
ATOM 692 C C . ARG A 1 89 ? 6.356 25.965 14.520 1.00 32.16 556 ARG A C 1
ATOM 693 O O . ARG A 1 89 ? 6.213 27.063 13.982 1.00 32.01 556 ARG A O 1
ATOM 701 N N . VAL A 1 90 ? 7.548 25.462 14.815 1.00 29.92 557 VAL A N 1
ATOM 702 C CA . VAL A 1 90 ? 8.772 26.201 14.534 1.00 30.24 557 VAL A CA 1
ATOM 703 C C . VAL A 1 90 ? 8.940 26.474 13.047 1.00 31.56 557 VAL A C 1
ATOM 704 O O . VAL A 1 90 ? 9.115 27.625 12.647 1.00 30.78 557 VAL A O 1
ATOM 708 N N . VAL A 1 91 ? 8.867 25.427 12.227 1.00 33.13 558 VAL A N 1
ATOM 709 C CA . VAL A 1 91 ? 9.139 25.594 10.802 1.00 33.14 558 VAL A CA 1
ATOM 710 C C . VAL A 1 91 ? 8.161 26.559 10.139 1.00 31.55 558 VAL A C 1
ATOM 711 O O . VAL A 1 91 ? 8.511 27.206 9.163 1.00 31.78 558 VAL A O 1
ATOM 715 N N . THR A 1 92 ? 6.946 26.665 10.667 1.00 32.57 559 THR A N 1
ATOM 716 C CA . THR A 1 92 ? 5.965 27.578 10.085 1.00 31.62 559 THR A CA 1
ATOM 717 C C . THR A 1 92 ? 6.245 29.027 10.486 1.00 32.32 559 THR A C 1
ATOM 718 O O . THR A 1 92 ? 5.696 29.958 9.899 1.00 35.33 559 THR A O 1
ATOM 722 N N . LEU A 1 93 ? 7.094 29.220 11.489 1.00 29.45 560 LEU A N 1
ATOM 723 C CA . LEU A 1 93 ? 7.424 30.567 11.951 1.00 30.73 560 LEU A CA 1
ATOM 724 C C . LEU A 1 93 ? 8.814 31.043 11.537 1.00 29.62 560 LEU A C 1
ATOM 725 O O . LEU A 1 93 ? 9.143 32.212 11.721 1.00 32.35 560 LEU A O 1
ATOM 730 N N . LEU A 1 94 ? 9.630 30.145 10.995 1.00 26.25 561 LEU A N 1
ATOM 731 C CA . LEU A 1 94 ? 10.987 30.513 10.581 1.00 24.76 561 LEU A CA 1
ATOM 732 C C . LEU A 1 94 ? 10.982 31.505 9.412 1.00 25.67 561 LEU A C 1
ATOM 733 O O . LEU A 1 94 ? 10.112 31.444 8.551 1.00 27.41 561 LEU A O 1
ATOM 738 N N . GLU A 1 95 ? 11.949 32.420 9.387 1.00 24.47 562 GLU A N 1
ATOM 739 C CA . GLU A 1 95 ? 12.112 33.342 8.262 1.00 26.58 562 GLU A CA 1
ATOM 740 C C . GLU A 1 95 ? 13.439 33.085 7.560 1.00 24.45 562 GLU A C 1
ATOM 741 O O . GLU A 1 95 ? 14.483 33.058 8.197 1.00 23.70 562 GLU A O 1
ATOM 747 N N . PHE A 1 96 ? 13.401 32.900 6.247 1.00 22.42 563 PHE A N 1
ATOM 748 C CA . PHE A 1 96 ? 14.627 32.647 5.484 1.00 22.92 563 PHE A CA 1
ATOM 749 C C . PHE A 1 96 ? 15.475 33.912 5.388 1.00 21.48 563 PHE A C 1
ATOM 750 O O . PHE A 1 96 ? 14.962 34.992 5.093 1.00 22.34 563 PHE A O 1
ATOM 758 N N . GLU A 1 97 ? 16.769 33.788 5.648 1.00 20.23 564 GLU A N 1
ATOM 759 C CA . GLU A 1 97 ? 17.677 34.930 5.546 1.00 21.35 564 GLU A CA 1
ATOM 760 C C . GLU A 1 97 ? 18.946 34.447 4.884 1.00 20.45 564 GLU A C 1
ATOM 761 O O . GLU A 1 97 ? 19.340 33.299 5.071 1.00 22.80 564 GLU A O 1
ATOM 767 N N . VAL A 1 98 ? 19.581 35.315 4.108 1.00 17.45 565 VAL A N 1
ATOM 768 C CA . VAL A 1 98 ? 20.868 34.985 3.509 1.00 17.39 565 VAL A CA 1
ATOM 769 C C . VAL A 1 98 ? 21.845 36.069 3.909 1.00 19.93 565 VAL A C 1
ATOM 770 O O . VAL A 1 98 ? 21.490 37.255 3.890 1.00 19.95 565 VAL A O 1
ATOM 774 N N . PHE A 1 99 ? 23.060 35.660 4.287 1.00 18.67 566 PHE A N 1
ATOM 775 C CA . PHE A 1 99 ? 24.154 36.581 4.572 1.00 18.48 566 PHE A CA 1
ATOM 776 C C . PHE A 1 99 ? 25.394 36.209 3.741 1.00 19.01 566 PHE A C 1
ATOM 777 O O . PHE A 1 99 ? 25.508 35.088 3.227 1.00 20.83 566 PHE A O 1
ATOM 785 N N . GLN A 1 100 ? 26.313 37.163 3.624 1.00 18.69 567 GLN A N 1
ATOM 786 C CA . GLN A 1 100 ? 27.488 37.047 2.766 1.00 18.54 567 GLN A CA 1
ATOM 787 C C . GLN A 1 100 ? 28.770 36.968 3.582 1.00 22.06 567 GLN A C 1
ATOM 788 O O . GLN A 1 100 ? 28.786 37.349 4.747 1.00 22.39 567 GLN A O 1
ATOM 794 N N . PRO A 1 101 ? 29.855 36.468 2.969 1.00 23.75 568 PRO A N 1
ATOM 795 C CA . PRO A 1 101 ? 31.144 36.359 3.657 1.00 22.89 568 PRO A CA 1
ATOM 796 C C . PRO A 1 101 ? 31.537 37.665 4.349 1.00 25.54 568 PRO A C 1
ATOM 797 O O . PRO A 1 101 ? 31.391 38.740 3.754 1.00 23.28 568 PRO A O 1
ATOM 801 N N . ALA A 1 102 ? 31.998 37.548 5.596 1.00 21.71 569 ALA A N 1
ATOM 802 C CA . ALA A 1 102 ? 32.421 38.674 6.430 1.00 22.47 569 ALA A CA 1
ATOM 803 C C . ALA A 1 102 ? 31.277 39.514 7.041 1.00 23.43 569 ALA A C 1
ATOM 804 O O . ALA A 1 102 ? 31.533 40.432 7.819 1.00 25.70 569 ALA A O 1
ATOM 806 N N . ASP A 1 103 ? 30.024 39.206 6.706 1.00 21.98 570 ASP A N 1
ATOM 807 C CA . ASP A 1 103 ? 28.891 39.876 7.353 1.00 20.78 570 ASP A CA 1
ATOM 808 C C . ASP A 1 103 ? 28.843 39.545 8.842 1.00 22.86 570 ASP A C 1
ATOM 809 O O . ASP A 1 103 ? 28.979 38.385 9.230 1.00 23.65 570 ASP A O 1
ATOM 814 N N . TYR A 1 104 ? 28.622 40.558 9.671 1.00 22.95 571 TYR A N 1
ATOM 815 C CA . TYR A 1 104 ? 28.305 40.319 11.076 1.00 23.05 571 TYR A CA 1
ATOM 816 C C . TYR A 1 104 ? 26.801 40.136 11.250 1.00 23.91 571 TYR A C 1
ATOM 817 O O . TYR A 1 104 ? 26.038 41.090 11.157 1.00 24.28 571 TYR A O 1
ATOM 826 N N . VAL A 1 105 ? 26.375 38.901 11.482 1.00 20.30 572 VAL A N 1
ATOM 827 C CA . VAL A 1 105 ? 24.967 38.622 11.737 1.00 19.46 572 VAL A CA 1
ATOM 828 C C . VAL A 1 105 ? 24.584 39.171 13.105 1.00 20.81 572 VAL A C 1
ATOM 829 O O . VAL A 1 105 ? 23.481 39.681 13.296 1.00 23.91 572 VAL A O 1
ATOM 833 N N . ILE A 1 106 ? 25.516 39.070 14.044 1.00 18.20 573 ILE A N 1
ATOM 834 C CA . ILE A 1 106 ? 25.295 39.494 15.428 1.00 19.66 573 ILE A CA 1
ATOM 835 C C . ILE A 1 106 ? 26.513 40.231 15.936 1.00 23.79 573 ILE A C 1
ATOM 836 O O . ILE A 1 106 ? 27.639 39.806 15.688 1.00 24.63 573 ILE A O 1
ATOM 841 N N . GLN A 1 107 ? 26.276 41.340 16.642 1.00 24.05 574 GLN A N 1
ATOM 842 C CA . GLN A 1 107 ? 27.328 42.103 17.301 1.00 28.46 574 GLN A CA 1
ATOM 843 C C . GLN A 1 107 ? 27.234 41.947 18.818 1.00 28.51 574 GLN A C 1
ATOM 844 O O . GLN A 1 107 ? 26.171 42.142 19.403 1.00 29.78 574 GLN A O 1
ATOM 850 N N . GLU A 1 108 ? 28.352 41.604 19.448 1.00 27.88 575 GLU A N 1
ATOM 851 C CA . GLU A 1 108 ? 28.413 41.493 20.900 1.00 29.25 575 GLU A CA 1
ATOM 852 C C . GLU A 1 108 ? 27.958 42.789 21.553 1.00 34.00 575 GLU A C 1
ATOM 853 O O . GLU A 1 108 ? 28.315 43.873 21.097 1.00 34.58 575 GLU A O 1
ATOM 859 N N . GLY A 1 109 ? 27.161 42.675 22.613 1.00 34.92 576 GLY A N 1
ATOM 860 C CA . GLY A 1 109 ? 26.797 43.830 23.417 1.00 37.63 576 GLY A CA 1
ATOM 861 C C . GLY A 1 109 ? 25.533 44.563 23.004 1.00 37.46 576 GLY A C 1
ATOM 862 O O . GLY A 1 109 ? 25.123 45.514 23.664 1.00 38.21 576 GLY A O 1
ATOM 863 N N . THR A 1 110 ? 24.909 44.131 21.916 1.00 35.53 577 THR A N 1
ATOM 864 C CA . THR A 1 110 ? 23.674 44.757 21.456 1.00 34.65 577 THR A CA 1
ATOM 865 C C . THR A 1 110 ? 22.478 43.966 21.977 1.00 34.05 577 THR A C 1
ATOM 866 O O . THR A 1 110 ? 22.644 42.874 22.529 1.00 35.78 577 THR A O 1
ATOM 870 N N . PHE A 1 111 ? 21.277 44.506 21.799 1.00 33.70 578 PHE A N 1
ATOM 871 C CA . PHE A 1 111 ? 20.053 43.755 22.074 1.00 35.85 578 PHE A CA 1
ATOM 872 C C . PHE A 1 111 ? 19.758 42.829 20.901 1.00 38.11 578 PHE A C 1
ATOM 873 O O . PHE A 1 111 ? 20.102 43.139 19.760 1.00 40.56 578 PHE A O 1
ATOM 881 N N . GLY A 1 112 ? 19.104 41.705 21.173 1.00 35.28 579 GLY A N 1
ATOM 882 C CA . GLY A 1 112 ? 18.776 40.753 20.124 1.00 33.54 579 GLY A CA 1
ATOM 883 C C . GLY A 1 112 ? 17.283 40.670 19.879 1.00 32.19 579 GLY A C 1
ATOM 884 O O . GLY A 1 112 ? 16.487 40.729 20.815 1.00 33.91 579 GLY A O 1
ATOM 885 N N . ASP A 1 113 ? 16.897 40.543 18.617 1.00 30.45 580 ASP A N 1
ATOM 886 C CA . ASP A 1 113 ? 15.480 40.466 18.268 1.00 33.23 580 ASP A CA 1
ATOM 887 C C . ASP A 1 113 ? 15.076 39.101 17.707 1.00 28.89 580 ASP A C 1
ATOM 888 O O . ASP A 1 113 ? 13.902 38.854 17.455 1.00 29.23 580 ASP A O 1
ATOM 893 N N . ARG A 1 114 ? 16.049 38.216 17.515 1.00 24.90 581 ARG A N 1
ATOM 894 C CA . ARG A 1 114 ? 15.769 36.907 16.935 1.00 21.04 581 ARG A CA 1
ATOM 895 C C . ARG A 1 114 ? 16.972 35.972 17.095 1.00 24.12 581 ARG A C 1
ATOM 896 O O . ARG A 1 114 ? 18.077 36.424 17.395 1.00 24.58 581 ARG A O 1
ATOM 904 N N . MET A 1 115 ? 16.747 34.673 16.902 1.00 22.64 582 MET A N 1
ATOM 905 C CA . MET A 1 115 ? 17.836 33.697 16.867 1.00 19.98 582 MET A CA 1
ATOM 906 C C . MET A 1 115 ? 17.869 33.068 15.482 1.00 20.19 582 MET A C 1
ATOM 907 O O . MET A 1 115 ? 16.967 33.308 14.673 1.00 20.54 582 MET A O 1
ATOM 912 N N . PHE A 1 116 ? 18.902 32.267 15.219 1.00 17.74 583 PHE A N 1
ATOM 913 C CA . PHE A 1 116 ? 19.170 31.763 13.869 1.00 17.34 583 PHE A CA 1
ATOM 914 C C . PHE A 1 116 ? 19.500 30.280 13.848 1.00 17.95 583 PHE A C 1
ATOM 915 O O . PHE A 1 116 ? 20.269 29.799 14.686 1.00 22.00 583 PHE A O 1
ATOM 923 N N . PHE A 1 117 ? 18.942 29.569 12.874 1.00 16.94 584 PHE A N 1
ATOM 924 C CA . PHE A 1 117 ? 19.319 28.184 12.595 1.00 18.59 584 PHE A CA 1
ATOM 925 C C . PHE A 1 117 ? 20.107 28.183 11.301 1.00 19.09 584 PHE A C 1
ATOM 926 O O . PHE A 1 117 ? 19.696 28.827 10.334 1.00 18.72 584 PHE A O 1
ATOM 934 N N . ILE A 1 118 ? 21.228 27.462 11.270 1.00 17.61 585 ILE A N 1
ATOM 935 C CA . ILE A 1 118 ? 22.063 27.429 10.074 1.00 15.57 585 ILE A CA 1
ATOM 936 C C . ILE A 1 118 ? 21.631 26.299 9.145 1.00 19.42 585 ILE A C 1
ATOM 937 O O . ILE A 1 118 ? 21.738 25.120 9.493 1.00 19.15 585 ILE A O 1
ATOM 942 N N . GLN A 1 119 ? 21.127 26.652 7.968 1.00 18.81 586 GLN A N 1
ATOM 943 C CA . GLN A 1 119 ? 20.841 25.631 6.974 1.00 22.05 586 GLN A CA 1
ATOM 944 C C . GLN A 1 119 ? 22.157 25.264 6.334 1.00 24.08 586 GLN A C 1
ATOM 945 O O . GLN A 1 119 ? 22.586 24.106 6.370 1.00 26.10 586 GLN A O 1
ATOM 951 N N . GLN A 1 120 ? 22.816 26.264 5.761 1.00 21.52 587 GLN A N 1
ATOM 952 C CA . GLN A 1 120 ? 24.134 26.035 5.188 1.00 24.71 587 GLN A CA 1
ATOM 953 C C . GLN A 1 120 ? 25.066 27.202 5.431 1.00 22.76 587 GLN A C 1
ATOM 954 O O . GLN A 1 120 ? 24.654 28.352 5.358 1.0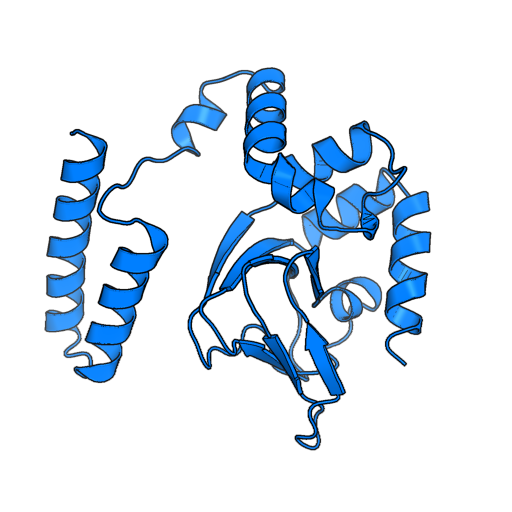0 23.87 587 GLN A O 1
ATOM 960 N N . GLY A 1 121 ? 26.322 26.897 5.739 1.00 20.14 588 GLY A N 1
ATOM 961 C CA . GLY A 1 121 ? 27.315 27.934 5.888 1.00 20.82 588 GLY A CA 1
ATOM 962 C C . GLY A 1 121 ? 28.156 27.728 7.132 1.00 20.99 588 GLY A C 1
ATOM 963 O O . GLY A 1 121 ? 27.898 26.841 7.946 1.00 22.99 588 GLY A O 1
ATOM 964 N N . ILE A 1 122 ? 29.165 28.568 7.273 1.00 19.83 589 ILE A N 1
ATOM 965 C CA . ILE A 1 122 ? 30.057 28.514 8.427 1.00 21.24 589 ILE A CA 1
ATOM 966 C C . ILE A 1 122 ? 30.144 29.906 9.030 1.00 20.34 589 ILE A C 1
ATOM 967 O O . ILE A 1 122 ? 30.357 30.879 8.310 1.00 23.29 589 ILE A O 1
ATOM 972 N N . VAL A 1 123 ? 29.958 30.004 10.344 1.00 18.68 590 VAL A N 1
ATOM 973 C CA . VAL A 1 123 ? 30.125 31.270 11.048 1.00 17.45 590 VAL A CA 1
ATOM 974 C C . VAL A 1 123 ? 31.160 31.123 12.159 1.00 20.41 590 VAL A C 1
ATOM 975 O O . VAL A 1 123 ? 31.379 30.020 12.669 1.00 21.47 590 VAL A O 1
ATOM 979 N N . ASP A 1 124 ? 31.814 32.232 12.501 1.00 20.30 591 ASP A N 1
ATOM 980 C CA . ASP A 1 124 ? 32.745 32.277 13.624 1.00 20.66 591 ASP A CA 1
ATOM 981 C C . ASP A 1 124 ? 32.074 32.956 14.803 1.00 19.91 591 ASP A C 1
ATOM 982 O O . ASP A 1 124 ? 31.389 33.964 14.626 1.00 20.53 591 ASP A O 1
ATOM 987 N N . ILE A 1 125 ? 32.267 32.399 15.999 1.00 20.23 592 ILE A N 1
ATOM 988 C CA . ILE A 1 125 ? 31.815 33.025 17.236 1.00 21.22 592 ILE A CA 1
ATOM 989 C C . ILE A 1 125 ? 32.996 33.804 17.818 1.00 23.48 592 ILE A C 1
ATOM 990 O O . ILE A 1 125 ? 34.005 33.213 18.186 1.00 23.77 592 ILE A O 1
ATOM 995 N N . ILE A 1 126 ? 32.874 35.126 17.891 1.00 24.47 593 ILE A N 1
ATOM 996 C CA . ILE A 1 126 ? 33.996 35.984 18.260 1.00 25.68 593 ILE A CA 1
ATOM 997 C C . ILE A 1 126 ? 33.744 36.684 19.592 1.00 28.16 593 ILE A C 1
ATOM 998 O O . ILE A 1 126 ? 32.798 37.459 19.719 1.00 28.95 593 ILE A O 1
ATOM 1003 N N . MET A 1 127 ? 34.587 36.412 20.582 1.00 30.27 594 MET A N 1
ATOM 1004 C CA . MET A 1 127 ? 34.422 37.005 21.905 1.00 35.33 594 MET A CA 1
ATOM 1005 C C . MET A 1 127 ? 34.765 38.489 21.885 1.00 42.82 594 MET A C 1
ATOM 1006 O O . MET A 1 127 ? 35.341 38.986 20.918 1.00 46.46 594 MET A O 1
ATOM 1011 N N . SER A 1 128 ? 34.417 39.190 22.961 1.00 48.03 595 SER A N 1
ATOM 1012 C CA . SER A 1 128 ? 34.600 40.634 23.027 1.00 53.18 595 SER A CA 1
ATOM 1013 C C . SER A 1 128 ? 36.072 41.030 22.960 1.00 55.02 595 SER A C 1
ATOM 1014 O O . SER A 1 128 ? 36.402 42.181 22.675 1.00 55.61 595 SER A O 1
ATOM 1017 N N . ASP A 1 129 ? 36.952 40.074 23.230 1.00 54.41 596 ASP A N 1
ATOM 1018 C CA . ASP A 1 129 ? 38.384 40.329 23.181 1.00 56.85 596 ASP A CA 1
ATOM 1019 C C . ASP A 1 129 ? 38.938 40.052 21.784 1.00 54.37 596 ASP A C 1
ATOM 1020 O O . ASP A 1 129 ? 40.093 40.337 21.497 1.00 53.91 596 ASP A O 1
ATOM 1025 N N . GLY A 1 130 ? 38.104 39.489 20.919 1.00 52.27 597 GLY A N 1
ATOM 1026 C CA . GLY A 1 130 ? 38.501 39.206 19.551 1.00 46.83 597 GLY A CA 1
ATOM 1027 C C . GLY A 1 130 ? 38.892 37.762 19.286 1.00 42.86 597 GLY A C 1
ATOM 1028 O O . GLY A 1 130 ? 39.133 37.389 18.141 1.00 43.41 597 GLY A O 1
ATOM 1029 N N . VAL A 1 131 ? 38.972 36.945 20.334 1.00 40.75 598 VAL A N 1
ATOM 1030 C CA . VAL A 1 131 ? 39.287 35.531 20.156 1.00 42.47 598 VAL A CA 1
ATOM 1031 C C . VAL A 1 131 ? 38.087 34.786 19.588 1.00 37.63 598 VAL A C 1
ATOM 1032 O O . VAL A 1 131 ? 36.951 35.006 20.006 1.00 37.93 598 VAL A O 1
ATOM 1036 N N . ILE A 1 132 ? 38.350 33.903 18.634 1.00 33.27 599 ILE A N 1
ATOM 1037 C CA . ILE A 1 132 ? 37.303 33.069 18.070 1.00 32.68 599 ILE A CA 1
ATOM 1038 C C . ILE A 1 132 ? 37.100 31.875 18.989 1.00 34.10 599 ILE A C 1
ATOM 1039 O O . ILE A 1 132 ? 37.999 31.047 19.151 1.00 35.18 599 ILE A O 1
ATOM 1044 N N . ALA A 1 133 ? 35.937 31.812 19.628 1.00 31.50 600 ALA A N 1
ATOM 1045 C CA . ALA A 1 133 ? 35.651 30.728 20.563 1.00 32.85 600 ALA A CA 1
ATOM 1046 C C . ALA A 1 133 ? 35.481 29.428 19.794 1.00 31.64 600 ALA A C 1
ATOM 1047 O O . ALA A 1 133 ? 35.972 28.381 20.194 1.00 32.91 600 ALA A O 1
ATOM 1049 N N . THR A 1 134 ? 34.781 29.509 18.674 1.00 27.01 601 THR A N 1
ATOM 1050 C CA . THR A 1 134 ? 34.479 28.329 17.891 1.00 27.25 601 THR A CA 1
ATOM 1051 C C . THR A 1 134 ? 33.828 28.764 16.591 1.00 25.11 601 THR A C 1
ATOM 1052 O O . THR A 1 134 ? 33.534 29.948 16.402 1.00 23.80 601 THR A O 1
ATOM 1056 N N . SER A 1 135 ? 33.626 27.805 15.693 1.00 22.57 602 SER A N 1
ATOM 1057 C CA . SER A 1 135 ? 32.879 28.050 14.467 1.00 22.73 602 SER A CA 1
ATOM 1058 C C . SER A 1 135 ? 31.699 27.101 14.441 1.00 23.59 602 SER A C 1
ATOM 1059 O O . SER A 1 135 ? 31.784 25.994 14.975 1.00 26.16 602 SER A O 1
ATOM 1062 N N . LEU A 1 136 ? 30.598 27.540 13.835 1.00 20.71 603 LEU A N 1
ATOM 1063 C CA . LEU A 1 136 ? 29.381 26.743 13.765 1.00 20.50 603 LEU A CA 1
ATOM 1064 C C . LEU A 1 136 ? 28.991 26.564 12.310 1.00 21.86 603 LEU A C 1
ATOM 1065 O O . LEU A 1 136 ? 29.318 27.404 11.469 1.00 19.89 603 LEU A 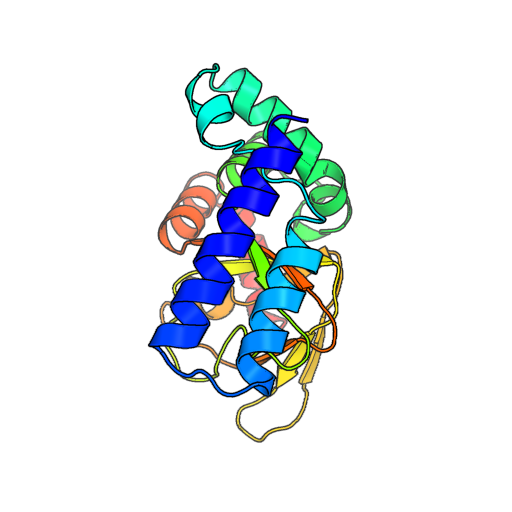O 1
ATOM 1070 N N . SER A 1 137 ? 28.310 25.465 11.998 1.00 20.78 604 SER A N 1
ATOM 1071 C CA . SER A 1 137 ? 27.904 25.236 10.609 1.00 18.97 604 SER A CA 1
ATOM 1072 C C . SER A 1 137 ? 26.572 24.524 10.499 1.00 20.33 604 SER A C 1
ATOM 1073 O O . SER A 1 137 ? 25.797 24.506 11.452 1.00 22.41 604 SER A O 1
ATOM 1076 N N . ASP A 1 138 ? 26.323 23.938 9.325 1.00 22.04 605 ASP A N 1
ATOM 1077 C CA . ASP A 1 138 ? 25.037 23.320 8.999 1.00 21.17 605 ASP A CA 1
ATOM 1078 C C . ASP A 1 138 ? 24.448 22.554 10.173 1.00 24.75 605 ASP A C 1
ATOM 1079 O O . ASP A 1 138 ? 25.092 21.641 10.713 1.00 23.39 605 ASP A O 1
ATOM 1084 N N . GLY A 1 139 ? 23.215 22.891 10.542 1.00 23.55 606 GLY A N 1
ATOM 1085 C CA . GLY A 1 139 ? 22.509 22.150 11.573 1.00 24.54 606 GLY A CA 1
ATOM 1086 C C . GLY A 1 139 ? 22.658 22.735 12.959 1.00 25.54 606 GLY A C 1
ATOM 1087 O O . GLY A 1 139 ? 22.010 22.287 13.903 1.00 28.58 606 GLY A O 1
ATOM 1088 N N . SER A 1 140 ? 23.516 23.736 13.098 1.00 23.30 607 SER A N 1
ATOM 1089 C CA . SER A 1 140 ? 23.682 24.369 14.397 1.00 22.56 607 SER A CA 1
ATOM 1090 C C . SER A 1 140 ? 22.769 25.591 14.491 1.00 22.01 607 SER A C 1
ATOM 1091 O O . SER A 1 140 ? 22.018 25.897 13.562 1.00 22.78 607 SER A O 1
ATOM 1094 N N . TYR A 1 141 ? 22.815 26.279 15.619 1.00 18.20 608 TYR A N 1
ATOM 1095 C CA . TYR A 1 141 ? 22.018 27.483 15.775 1.00 20.04 608 TYR A CA 1
ATOM 1096 C C . TYR A 1 141 ? 22.753 28.439 16.696 1.00 19.83 608 TYR A C 1
ATOM 1097 O O . TYR A 1 141 ? 23.670 28.030 17.407 1.00 22.59 608 TYR A O 1
ATOM 1106 N N . PHE A 1 142 ? 22.371 29.708 16.663 1.00 17.02 609 PHE A N 1
ATOM 1107 C CA . PHE A 1 142 ? 23.030 30.693 17.505 1.00 18.05 609 PHE A CA 1
ATOM 1108 C C . PHE A 1 142 ? 22.116 31.889 17.703 1.00 18.06 609 PHE A C 1
ATOM 1109 O O . PHE A 1 142 ? 21.147 32.055 16.966 1.00 20.17 609 PHE A O 1
ATOM 1117 N N . GLY A 1 143 ? 22.437 32.717 18.695 1.00 16.41 610 GLY A N 1
ATOM 1118 C CA . GLY A 1 143 ? 21.677 33.923 18.978 1.00 18.38 610 GLY A CA 1
ATOM 1119 C C . GLY A 1 143 ? 20.541 33.642 19.945 1.00 21.82 610 GLY A C 1
ATOM 1120 O O . GLY A 1 143 ? 19.628 34.457 20.108 1.00 24.38 610 GLY A O 1
ATOM 1121 N N . GLU A 1 144 ? 20.588 32.480 20.587 1.00 19.35 611 GLU A N 1
ATOM 1122 C CA . GLU A 1 144 ? 19.533 32.107 21.521 1.00 23.77 611 GLU A CA 1
ATOM 1123 C C . GLU A 1 144 ? 19.763 32.654 22.935 1.00 24.07 611 GLU A C 1
ATOM 1124 O O . GLU A 1 144 ? 18.807 32.851 23.687 1.00 27.00 611 GLU A O 1
ATOM 1130 N N . ILE A 1 145 ? 21.020 32.878 23.306 1.00 21.73 612 ILE A N 1
ATOM 1131 C CA . ILE A 1 145 ? 21.338 33.210 24.700 1.00 21.03 612 ILE A CA 1
ATOM 1132 C C . ILE A 1 145 ? 20.614 34.480 25.107 1.00 23.96 612 ILE A C 1
ATOM 1133 O O . ILE A 1 145 ? 19.936 34.531 26.139 1.00 26.83 612 ILE A O 1
ATOM 1138 N N . CYS A 1 146 ? 20.759 35.507 24.277 1.00 24.02 613 CYS A N 1
ATOM 1139 C CA . CYS A 1 146 ? 20.135 36.809 24.509 1.00 26.24 613 CYS A CA 1
ATOM 1140 C C . CYS A 1 146 ? 18.612 36.706 24.649 1.00 27.07 613 CYS A C 1
ATOM 1141 O O . CYS A 1 146 ? 17.998 37.436 25.423 1.00 30.00 613 CYS A O 1
ATOM 1144 N N . LEU A 1 147 ? 18.000 35.801 23.892 1.00 27.74 614 LEU A N 1
ATOM 1145 C CA . LEU A 1 147 ? 16.549 35.599 23.971 1.00 27.69 614 LEU A CA 1
ATOM 1146 C C . LEU A 1 147 ? 16.141 34.919 25.274 1.00 28.85 614 LEU A C 1
ATOM 1147 O O . LEU A 1 147 ? 15.023 35.099 25.755 1.00 28.58 614 LEU A O 1
ATOM 1152 N N . LEU A 1 148 ? 17.040 34.115 25.824 1.00 29.57 615 LEU A N 1
ATOM 1153 C CA . LEU A 1 148 ? 16.770 33.416 27.076 1.00 32.48 615 LEU A CA 1
ATOM 1154 C C . LEU A 1 148 ? 16.963 34.327 28.286 1.00 36.17 615 LEU A C 1
ATOM 1155 O O . LEU A 1 148 ? 16.196 34.263 29.248 1.00 38.75 615 LEU A O 1
ATOM 1160 N N . THR A 1 149 ? 17.980 35.181 28.233 1.00 36.06 616 THR A N 1
ATOM 1161 C CA . THR A 1 149 ? 18.304 36.054 29.358 1.00 39.32 616 THR A CA 1
ATOM 1162 C C . THR A 1 149 ? 17.595 37.399 29.265 1.00 43.57 616 THR A C 1
ATOM 1163 O O . THR A 1 149 ? 17.466 38.111 30.259 1.00 45.44 616 THR A O 1
ATOM 1167 N N . ARG A 1 150 ? 17.151 37.746 28.064 1.00 47.05 617 ARG A N 1
ATOM 1168 C CA . ARG A 1 150 ? 16.601 39.071 27.792 1.00 51.98 617 ARG A CA 1
ATOM 1169 C C . ARG A 1 150 ? 17.616 40.162 28.138 1.00 50.26 617 ARG A C 1
ATOM 1170 O O . ARG A 1 150 ? 17.246 41.292 28.470 1.00 50.41 617 ARG A O 1
ATOM 1178 N N . GLU A 1 151 ? 18.895 39.804 28.071 1.00 46.13 618 GLU A N 1
ATOM 1179 C CA . GLU A 1 151 ? 19.992 40.739 28.278 1.00 47.07 618 GLU A CA 1
ATOM 1180 C C . GLU A 1 151 ? 20.586 41.154 26.934 1.00 43.60 618 GLU A C 1
ATOM 1181 O O . GLU A 1 151 ? 19.863 41.597 26.043 1.00 44.85 618 GLU A O 1
ATOM 1187 N N . ARG A 1 152 ? 21.898 41.013 26.788 1.00 36.11 619 ARG A N 1
ATOM 1188 C CA . ARG A 1 152 ? 22.561 41.413 25.548 1.00 35.71 619 ARG A CA 1
ATOM 1189 C C . ARG A 1 152 ? 23.293 40.252 24.895 1.00 34.39 619 ARG A C 1
ATOM 1190 O O . ARG A 1 152 ? 23.555 39.248 25.540 1.00 33.86 619 ARG A O 1
ATOM 1198 N N . ARG A 1 153 ? 23.618 40.406 23.611 1.00 31.41 620 ARG A N 1
ATOM 1199 C CA . ARG A 1 153 ? 24.432 39.430 22.884 1.00 27.99 620 ARG A CA 1
ATOM 1200 C C . ARG A 1 153 ? 25.774 39.223 23.587 1.00 29.80 620 ARG A C 1
ATOM 1201 O O . ARG A 1 153 ? 26.428 40.194 23.953 1.00 28.81 620 ARG A O 1
ATOM 1209 N N . VAL A 1 154 ? 26.195 37.967 23.764 1.00 27.73 621 VAL A N 1
ATOM 1210 C CA . VAL A 1 154 ? 27.416 37.695 24.533 1.00 29.13 621 VAL A CA 1
ATOM 1211 C C . VAL A 1 154 ? 28.658 37.500 23.670 1.00 29.78 621 VAL A C 1
ATOM 1212 O O . VAL A 1 154 ? 29.768 37.368 24.186 1.00 31.21 621 VAL A O 1
ATOM 1216 N N . ALA A 1 155 ? 28.467 37.510 22.356 1.00 23.07 622 ALA A N 1
ATOM 1217 C CA . ALA A 1 155 ? 29.557 37.283 21.421 1.00 23.38 622 ALA A CA 1
ATOM 1218 C C . ALA A 1 155 ? 29.115 37.866 20.097 1.00 24.63 622 ALA A C 1
ATOM 1219 O O . ALA A 1 155 ? 27.930 38.125 19.912 1.00 26.14 622 ALA A O 1
ATOM 1221 N N . SER A 1 156 ? 30.049 38.089 19.178 1.00 22.87 623 SER A N 1
ATOM 1222 C CA . SER A 1 156 ? 29.659 38.438 17.814 1.00 23.40 623 SER A CA 1
ATOM 1223 C C . SER A 1 156 ? 29.632 37.177 16.958 1.00 21.30 623 SER A C 1
ATOM 1224 O O . SER A 1 156 ? 30.272 36.176 17.293 1.00 24.43 623 SER A O 1
ATOM 1227 N N . VAL A 1 157 ? 28.876 37.210 15.862 1.00 20.17 624 VAL A N 1
ATOM 1228 C CA . VAL A 1 157 ? 28.835 36.077 14.950 1.00 20.58 624 VAL A CA 1
ATOM 1229 C C . VAL A 1 157 ? 29.086 36.603 13.549 1.00 22.54 624 VAL A C 1
ATOM 1230 O O . VAL A 1 157 ? 28.343 37.459 13.064 1.00 24.19 624 VAL A O 1
ATOM 1234 N N . LYS A 1 158 ? 30.138 36.093 12.911 1.00 21.11 625 LYS A N 1
ATOM 1235 C CA . LYS A 1 158 ? 30.580 36.603 11.616 1.00 20.15 625 LYS A CA 1
ATOM 1236 C C . LYS A 1 158 ? 30.600 35.480 10.600 1.00 20.36 625 LYS A C 1
ATOM 1237 O O . LYS A 1 158 ? 31.162 34.424 10.858 1.00 20.73 625 LYS A O 1
ATOM 1243 N N . CYS A 1 159 ? 30.000 35.713 9.436 1.00 20.23 626 CYS A N 1
ATOM 1244 C CA . CYS A 1 159 ? 29.974 34.704 8.382 1.00 20.37 626 CYS A CA 1
ATOM 1245 C C . CYS A 1 159 ? 31.341 34.493 7.729 1.00 23.16 626 CYS A C 1
ATOM 1246 O O . CYS A 1 159 ? 32.007 35.454 7.337 1.00 26.73 626 CYS A O 1
ATOM 1249 N N . GLU A 1 160 ? 31.740 33.233 7.583 1.00 22.58 627 GLU A N 1
ATOM 1250 C CA . GLU A 1 160 ? 32.950 32.904 6.841 1.00 23.66 627 GLU A CA 1
ATOM 1251 C C . GLU A 1 160 ? 32.594 32.703 5.369 1.00 26.23 627 GLU A C 1
ATOM 1252 O O . GLU A 1 160 ? 33.354 33.083 4.496 1.00 28.78 627 GLU A O 1
ATOM 1258 N N . THR A 1 161 ? 31.425 32.117 5.109 1.00 22.86 628 THR A N 1
ATOM 1259 C CA . THR A 1 161 ? 31.004 31.766 3.759 1.00 21.48 628 THR A CA 1
ATOM 1260 C C . THR A 1 161 ? 29.687 32.480 3.506 1.00 23.66 628 THR A C 1
ATOM 1261 O O . THR A 1 161 ? 29.219 33.217 4.365 1.00 25.31 628 THR A O 1
ATOM 1265 N N . TYR A 1 162 ? 29.090 32.281 2.336 1.00 22.57 629 TYR A N 1
ATOM 1266 C CA . TYR A 1 162 ? 27.679 32.614 2.187 1.00 22.97 629 TYR A CA 1
ATOM 1267 C C . TYR A 1 162 ? 26.926 31.739 3.182 1.00 22.91 629 TYR A C 1
ATOM 1268 O O . TYR A 1 162 ? 27.252 30.559 3.335 1.00 22.71 629 TYR A O 1
ATOM 1277 N N . CYS A 1 163 ? 25.926 32.302 3.855 1.00 20.67 630 CYS A N 1
ATOM 1278 C CA . CYS A 1 163 ? 25.153 31.544 4.835 1.00 19.68 630 CYS A CA 1
ATOM 1279 C C . CYS A 1 163 ? 23.679 31.664 4.546 1.00 19.62 630 CYS A C 1
ATOM 1280 O O . CYS A 1 163 ? 23.178 32.756 4.295 1.00 21.90 630 CYS A O 1
ATOM 1283 N N . THR A 1 164 ? 22.994 30.533 4.574 1.00 16.92 631 THR A N 1
ATOM 1284 C CA . THR A 1 164 ? 21.549 30.539 4.498 1.00 18.84 631 THR A CA 1
ATOM 1285 C C . THR A 1 164 ? 21.049 30.141 5.877 1.00 18.61 631 THR A C 1
ATOM 1286 O O . THR A 1 164 ? 21.387 29.074 6.392 1.00 19.98 631 THR A O 1
ATOM 1290 N N . LEU A 1 165 ? 20.270 31.029 6.476 1.00 18.42 632 LEU A N 1
ATOM 1291 C CA . LEU A 1 165 ? 19.815 30.882 7.853 1.00 15.45 632 LEU A CA 1
ATOM 1292 C C . LEU A 1 165 ? 18.296 30.923 7.893 1.00 16.27 632 LEU A C 1
ATOM 1293 O O . LEU A 1 165 ? 17.651 31.430 6.960 1.00 19.05 632 LEU A O 1
ATOM 1298 N N . PHE A 1 166 ? 17.722 30.394 8.968 1.00 16.19 633 PHE A N 1
ATOM 1299 C CA . PHE A 1 166 ? 16.305 30.586 9.243 1.00 17.95 633 PHE A CA 1
ATOM 1300 C C . PHE A 1 166 ? 16.195 31.196 10.618 1.00 21.43 633 PHE A C 1
ATOM 1301 O O . PHE A 1 166 ? 16.690 30.617 11.594 1.00 21.39 633 PHE A O 1
ATOM 1309 N N . SER A 1 167 ? 15.582 32.373 10.709 1.00 19.01 634 SER A N 1
ATOM 1310 C CA . SER A 1 167 ? 15.509 33.053 11.999 1.00 19.71 634 SER A CA 1
ATOM 1311 C C . SER A 1 167 ? 14.162 32.831 12.675 1.00 21.43 634 SER A C 1
ATOM 1312 O O . SER A 1 167 ? 13.162 32.567 12.005 1.00 23.18 634 SER A O 1
ATOM 1315 N N . LEU A 1 168 ? 14.155 32.921 14.006 1.00 22.17 635 LEU A N 1
ATOM 1316 C CA . LEU A 1 168 ? 12.934 32.877 14.797 1.00 23.01 635 LEU A CA 1
ATOM 1317 C C . LEU A 1 168 ? 12.937 34.118 15.686 1.00 27.30 635 LEU A C 1
ATOM 1318 O O . LEU A 1 168 ? 13.858 34.304 16.478 1.00 27.59 635 LEU A O 1
ATOM 1323 N N . SER A 1 169 ? 11.913 34.959 15.566 1.00 27.27 636 SER A N 1
ATOM 1324 C CA . SER A 1 169 ? 11.862 36.223 16.296 1.00 29.04 636 SER A CA 1
ATOM 1325 C C . SER A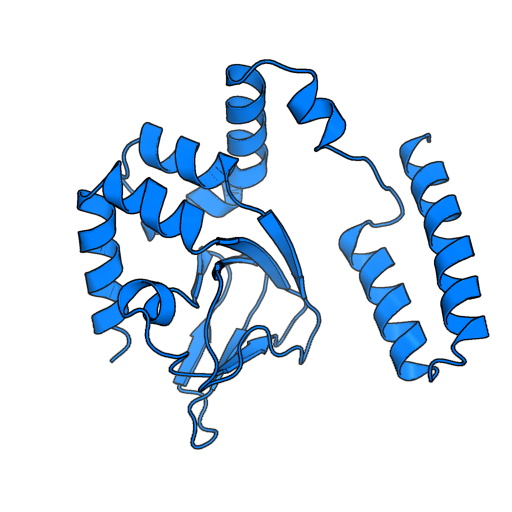 1 169 ? 11.698 35.979 17.790 1.00 30.16 636 SER A C 1
ATOM 1326 O O . SER A 1 169 ? 11.283 34.902 18.200 1.00 31.49 636 SER A O 1
ATOM 1329 N N . VAL A 1 170 ? 12.016 36.978 18.605 1.00 32.87 637 VAL A N 1
ATOM 1330 C CA . VAL A 1 170 ? 11.891 36.814 20.054 1.00 33.08 637 VAL A CA 1
ATOM 1331 C C . VAL A 1 170 ? 10.437 36.508 20.436 1.00 34.81 637 VAL A C 1
ATOM 1332 O O . VAL A 1 170 ? 10.177 35.699 21.326 1.00 36.29 637 VAL A O 1
ATOM 1336 N N . GLN A 1 171 ? 9.484 37.126 19.745 1.00 35.50 638 GLN A N 1
ATOM 1337 C CA . GLN A 1 171 ? 8.077 36.868 20.046 1.00 38.82 638 GLN A CA 1
ATOM 1338 C C . GLN A 1 171 ? 7.691 35.422 19.751 1.00 38.19 638 GLN A C 1
ATOM 1339 O O . GLN A 1 171 ? 7.054 34.774 20.576 1.00 40.52 638 GLN A O 1
ATOM 1345 N N . HIS A 1 172 ? 8.085 34.915 18.585 1.00 33.88 639 HIS A N 1
ATOM 1346 C CA . HIS A 1 172 ? 7.782 33.530 18.223 1.00 35.13 639 HIS A CA 1
ATOM 1347 C C . HIS A 1 172 ? 8.557 32.529 19.080 1.00 36.30 639 HIS A C 1
ATOM 1348 O O . HIS A 1 172 ? 8.033 31.478 19.445 1.00 37.74 639 HIS A O 1
ATOM 1355 N N . PHE A 1 173 ? 9.817 32.855 19.361 1.00 34.26 640 PHE A N 1
ATOM 1356 C CA . PHE A 1 173 ? 10.672 32.065 20.243 1.00 35.26 640 PHE A CA 1
ATOM 1357 C C . PHE A 1 173 ? 9.969 31.83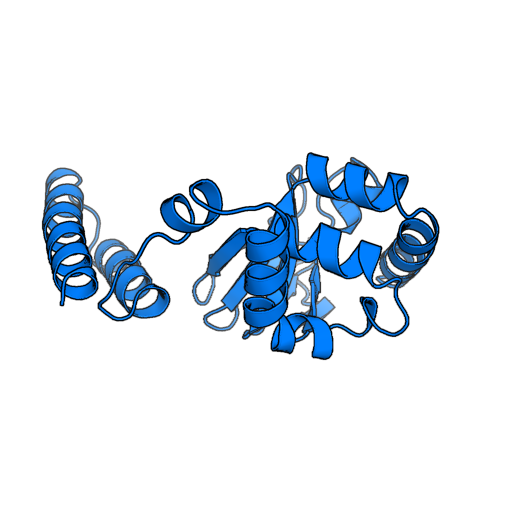8 21.578 1.00 38.77 640 PHE A C 1
ATOM 1358 O O . PHE A 1 173 ? 9.828 30.699 22.042 1.00 39.24 640 PHE A O 1
ATOM 1366 N N . ASN A 1 174 ? 9.513 32.922 22.189 1.00 36.16 641 ASN A N 1
ATOM 1367 C CA . ASN A 1 174 ? 8.854 32.825 23.481 1.00 40.07 641 ASN A CA 1
ATOM 1368 C C . ASN A 1 174 ? 7.520 32.091 23.390 1.00 41.20 641 ASN A C 1
ATOM 1369 O O . ASN A 1 174 ? 7.111 31.429 24.329 1.00 42.90 641 ASN A O 1
ATOM 1374 N N . GLN A 1 175 ? 6.861 32.195 22.242 1.00 42.81 642 GLN A N 1
ATOM 1375 C CA . GLN A 1 175 ? 5.611 31.483 22.006 1.00 43.83 642 GLN A CA 1
ATOM 1376 C C . GLN A 1 175 ? 5.816 29.967 21.981 1.00 43.43 642 GLN A C 1
ATOM 1377 O O . GLN A 1 175 ? 5.138 29.232 22.694 1.00 45.80 642 GLN A O 1
ATOM 1383 N N . VAL A 1 176 ? 6.756 29.499 21.166 1.00 41.98 643 VAL A N 1
ATOM 1384 C CA . VAL A 1 176 ? 6.956 28.062 21.006 1.00 44.81 643 VAL A CA 1
ATOM 1385 C C . VAL A 1 176 ? 7.504 27.385 22.268 1.00 47.37 643 VAL A C 1
ATOM 1386 O O . VAL A 1 176 ? 7.192 26.223 22.540 1.00 47.01 643 VAL A O 1
ATOM 1390 N N . LEU A 1 177 ? 8.304 28.119 23.040 1.00 49.63 644 LEU A N 1
ATOM 1391 C CA . LEU A 1 177 ? 8.851 27.607 24.296 1.00 49.22 644 LEU A CA 1
ATOM 1392 C C . LEU A 1 177 ? 7.801 27.507 25.398 1.00 50.22 644 LEU A C 1
ATOM 1393 O O . LEU A 1 177 ? 7.923 26.686 26.311 1.00 47.71 644 LEU A O 1
ATOM 1398 N N . ASP A 1 178 ? 6.786 28.361 25.329 1.00 51.39 645 ASP A N 1
ATOM 1399 C CA . ASP A 1 178 ? 5.686 28.295 26.283 1.00 54.10 645 ASP A CA 1
ATOM 1400 C C . ASP A 1 178 ? 4.787 27.126 25.921 1.00 52.28 645 ASP A C 1
ATOM 1401 O O . ASP A 1 178 ? 4.327 26.383 26.786 1.00 53.33 645 ASP A O 1
ATOM 1406 N N . GLU A 1 179 ? 4.545 26.968 24.627 1.00 51.29 646 GLU A N 1
ATOM 1407 C CA . GLU A 1 179 ? 3.690 25.901 24.144 1.00 51.12 646 GLU A CA 1
ATOM 1408 C C . GLU A 1 179 ? 4.351 24.553 24.395 1.00 50.52 646 GLU A C 1
ATOM 1409 O O . GLU A 1 179 ? 3.675 23.567 24.679 1.00 51.38 646 GLU A O 1
ATOM 1415 N N . PHE A 1 180 ? 5.678 24.522 24.311 1.00 47.56 647 PHE A N 1
ATOM 1416 C CA . PHE A 1 180 ? 6.426 23.286 24.523 1.00 49.25 647 PHE A CA 1
ATOM 1417 C C . PHE A 1 180 ? 7.571 23.476 25.526 1.00 50.16 647 PHE A C 1
ATOM 1418 O O . PHE A 1 180 ? 8.732 23.584 25.135 1.00 50.94 647 PHE A O 1
ATOM 1426 N N . PRO A 1 181 ? 7.243 23.489 26.830 1.00 52.09 648 PRO A N 1
ATOM 1427 C CA . PRO A 1 181 ? 8.202 23.835 27.888 1.00 52.86 648 PRO A CA 1
ATOM 1428 C C . PRO A 1 181 ? 9.412 22.903 27.923 1.00 53.99 648 PRO A C 1
ATOM 1429 O O . PRO A 1 181 ? 10.503 23.339 28.284 1.00 53.22 648 PRO A O 1
ATOM 1433 N N . ALA A 1 182 ? 9.218 21.640 27.557 1.00 56.03 649 ALA A N 1
ATOM 1434 C CA . ALA A 1 182 ? 10.320 20.681 27.529 1.00 57.49 649 ALA A CA 1
ATOM 1435 C C . ALA A 1 182 ? 11.473 21.194 26.670 1.00 58.19 649 ALA A C 1
ATOM 1436 O O . ALA A 1 182 ? 12.643 20.948 26.976 1.00 59.96 649 ALA A O 1
ATOM 1438 N N . MET A 1 183 ? 11.136 21.914 25.601 1.00 53.93 650 MET A N 1
ATOM 1439 C CA . MET A 1 183 ? 12.146 22.469 24.707 1.00 53.08 650 MET A CA 1
ATOM 1440 C C . MET A 1 183 ? 12.854 23.724 25.241 1.00 50.13 650 MET A C 1
ATOM 1441 O O . MET A 1 183 ? 13.964 24.042 24.806 1.00 47.66 650 MET A O 1
ATOM 1446 N N . ARG A 1 184 ? 12.220 24.437 26.169 1.00 47.77 651 ARG A N 1
ATOM 1447 C CA . ARG A 1 184 ? 12.906 25.524 26.854 1.00 45.82 651 ARG A CA 1
ATOM 1448 C C . ARG A 1 184 ? 14.007 24.927 27.708 1.00 44.61 651 ARG A C 1
ATOM 1449 O O . ARG A 1 184 ? 15.108 25.476 27.804 1.00 42.63 651 ARG A O 1
ATOM 1457 N N . LYS A 1 185 ? 13.698 23.798 28.336 1.00 45.10 652 LYS A N 1
ATOM 1458 C CA . LYS A 1 185 ? 14.655 23.127 29.205 1.00 47.42 652 LYS A CA 1
ATOM 1459 C C . LYS A 1 185 ? 15.855 22.684 28.393 1.00 49.21 652 LYS A C 1
ATOM 1460 O O . LYS A 1 185 ? 16.994 22.968 28.755 1.00 49.57 652 LYS A O 1
ATOM 1462 N N . THR A 1 186 ? 15.605 22.000 27.280 1.00 50.61 653 THR A N 1
ATOM 1463 C CA . THR A 1 186 ? 16.710 21.535 26.451 1.00 50.83 653 THR A CA 1
ATOM 1464 C C . THR A 1 186 ? 17.493 22.720 25.895 1.00 47.68 653 THR A C 1
ATOM 1465 O O . THR A 1 186 ? 18.712 22.664 25.775 1.00 50.38 653 THR A O 1
ATOM 1469 N N . MET A 1 187 ? 16.801 23.811 25.585 1.00 43.07 654 MET A N 1
ATOM 1470 C CA . MET A 1 187 ? 17.488 24.987 25.073 1.00 37.24 654 MET A CA 1
ATOM 1471 C C . MET A 1 187 ? 18.366 25.643 26.137 1.00 34.57 654 MET A C 1
ATOM 1472 O O . MET A 1 187 ? 19.505 26.006 25.870 1.00 38.71 654 MET A O 1
ATOM 1477 N N . GLU A 1 188 ? 17.832 25.816 27.339 1.00 32.43 655 GLU A N 1
ATOM 1478 C CA . GLU A 1 188 ? 18.616 26.408 28.420 1.00 32.78 655 GLU A CA 1
ATOM 1479 C C . GLU A 1 188 ? 19.894 25.610 28.670 1.00 33.47 655 GLU A C 1
ATOM 1480 O O . GLU A 1 188 ? 20.948 26.179 28.935 1.00 33.87 655 GLU A O 1
ATOM 1486 N N . GLU A 1 189 ? 19.811 24.291 28.550 1.00 33.97 656 GLU A N 1
ATOM 1487 C CA . GLU A 1 189 ? 20.975 23.448 28.828 1.00 38.86 656 GLU A CA 1
ATOM 1488 C C . GLU A 1 189 ? 22.167 23.699 27.885 1.00 37.33 656 GLU A C 1
ATOM 1489 O O . GLU A 1 189 ? 23.307 23.688 28.328 1.00 36.09 656 GLU A O 1
ATOM 1495 N N . ILE A 1 190 ? 21.908 23.939 26.600 1.00 43.06 657 ILE A N 1
ATOM 1496 C CA . ILE A 1 190 ? 22.970 24.274 25.637 1.00 40.67 657 ILE A CA 1
ATOM 1497 C C . ILE A 1 190 ? 23.500 25.712 25.843 1.00 44.34 657 ILE A C 1
ATOM 1498 O O . ILE A 1 190 ? 24.693 26.010 25.650 1.00 39.67 657 ILE A O 1
ATOM 1503 N N . ALA A 1 191 ? 22.599 26.604 26.231 1.00 45.49 658 ALA A N 1
ATOM 1504 C CA . ALA A 1 191 ? 22.952 27.983 26.525 1.00 41.30 658 ALA A CA 1
ATOM 1505 C C . ALA A 1 191 ? 23.994 28.014 27.622 1.00 40.85 658 ALA A C 1
ATOM 1506 O O . ALA A 1 191 ? 25.005 28.703 27.518 1.00 40.66 658 ALA A O 1
ATOM 1508 N N . VAL A 1 192 ? 23.739 27.274 28.688 1.00 40.98 659 VAL A N 1
ATOM 1509 C CA . VAL A 1 192 ? 24.721 27.185 29.751 1.00 47.61 659 VAL A CA 1
ATOM 1510 C C . VAL A 1 192 ? 25.996 26.534 29.196 1.00 48.43 659 VAL A C 1
ATOM 1511 O O . VAL A 1 192 ? 27.094 27.035 29.435 1.00 49.07 659 VAL A O 1
ATOM 1515 N N . ARG A 1 193 ? 25.847 25.442 28.442 1.00 47.27 660 ARG A N 1
ATOM 1516 C CA . ARG A 1 193 ? 27.001 24.712 27.895 1.00 55.52 660 ARG A CA 1
ATOM 1517 C C . ARG A 1 193 ? 27.614 25.425 26.708 1.00 65.72 660 ARG A C 1
ATOM 1518 O O . ARG A 1 193 ? 28.175 24.791 25.817 1.00 73.17 660 ARG A O 1
ATOM 1526 N N . ARG A 1 194 ? 27.451 26.737 26.670 1.00 61.40 661 ARG A N 1
ATOM 1527 C CA . ARG A 1 194 ? 28.263 27.579 25.821 1.00 54.05 661 ARG A CA 1
ATOM 1528 C C . ARG A 1 194 ? 28.967 28.438 26.856 1.00 58.57 661 ARG A C 1
ATOM 1529 O O . ARG A 1 194 ? 28.583 29.566 27.149 1.00 59.49 661 ARG A O 1
ATOM 1537 N N . LEU A 1 195 ? 30.005 27.820 27.417 1.00 66.34 662 LEU A N 1
ATOM 1538 C CA . LEU A 1 195 ? 30.486 28.047 28.786 1.00 72.19 662 LEU A CA 1
ATOM 1539 C C . LEU A 1 195 ? 30.748 29.485 29.256 1.00 77.94 662 LEU A C 1
ATOM 1540 O O . LEU A 1 195 ? 30.544 30.473 28.553 1.00 80.93 662 LEU A O 1
#

CATH classification: 1.10.287.630 (+1 more: 2.60.120.10)

Nearest PDB structures (foldseek):
  2ptm-assembly1_A  TM=1.005E+00  e=1.077E-37  Strongylocentrotus purpuratus
  4kl1-assembly1_C  TM=9.710E-01  e=1.502E-25  Homo sapiens
  3u0z-assembly1_A  TM=9.799E-01  e=1.459E-24  Mus musculus
  8jec-assembly1_D  TM=7.101E-01  e=2.756E-14  Arabidopsis thaliana
  3of1-assembly1_A  TM=9.460E-01  e=3.780E-10  Saccharomyces cerevisiae

Organism: Strongylocentrotus purpuratus (NCBI:txid7668)

Radius of gyration: 18.31 Å; Cα contacts (8 Å, |Δi|>4): 286; chains: 1; bounding box: 44×44×47 Å

Solvent-accessible surface area: 11229 Å² total; per-residue (Å²): 114,86,14,42,58,107,25,62,124,52,37,60,102,13,80,127,125,3,90,78,150,139,34,68,84,131,58,62,83,87,45,44,70,53,41,111,69,80,55,163,26,99,33,150,92,84,45,40,97,34,179,139,41,57,102,69,82,76,54,96,52,8,49,137,74,6,126,65,2,33,91,45,3,106,29,10,84,89,23,70,88,100,1,18,28,97,2,6,53,41,20,114,75,33,10,38,13,60,63,26,99,18,8,88,72,25,63,151,17,79,63,0,0,4,0,45,108,11,75,0,11,24,27,63,90,113,47,82,93,63,66,58,28,50,76,2,26,12,4,12,1,32,5,2,20,66,166,115,125,16,85,10,12,6,64,2,98,51,57,0,14,0,22,4,4,27,42,100,56,0,40,98,1,2,103,86,28,91,66,18,48,45,51,4,77,105,64,18,111,196,87,208

Sequence (192 aa):
DSSSRQYREKLKQVEEYMQYRKLPSHLRNKILDYYEYRYRGKMFDERHIFREVSESIRQDVANYNCRDLVASVPFFVGADSNFVTRVVTLLEFEVFQPADYVIQEGTFGDRMFFIQQGIVDIIMSDGVIATSLSDGSYFGEICLLTRERRVASVKCETYCTLFSLSVQHFNQVLDEFPAMRKTMEEIAVRRL

InterPro domains:
  IPR000595 Cyclic nucleotide-binding domain [PF00027] (565-646)
  IPR000595 Cyclic nucleotide-binding domain [PS50042] (545-661)
  IPR000595 Cyclic nucleotide-binding domain [SM00100] (545-659)
  IPR000595 Cyclic nucleotide-binding domain [cd00038] (545-654)
  IPR005821 Ion transport domain [PF00520] (216-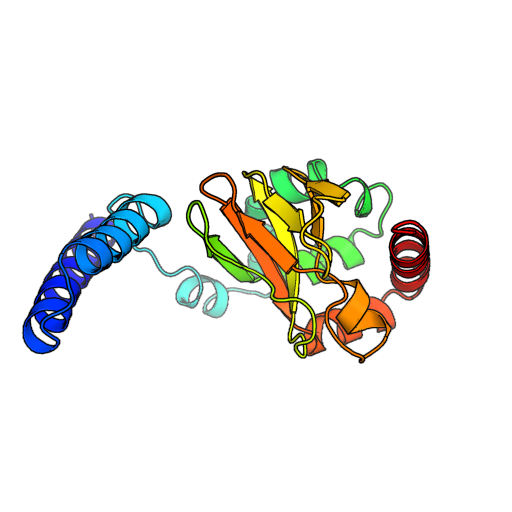473)
  IPR013621 Ion transport N-terminal [PF08412] (171-214)
  IPR014710 RmlC-like jelly roll fold [G3DSA:2.60.120.10] (537-665)
  IPR018488 Cyclic nucleotide-binding, conserved site [PS00888] (572-588)
  IPR018490 Cyclic nucleotide-binding domain superfamily [SSF51206] (471-662)
  IPR051413 Potassium/sodium hyperpolarization-activated cyclic nucleotide-gated channel [PTHR45689] (45-700)